Protein AF-T1H2Q3-F1 (afdb_monomer_lite)

Secondary structure (DSSP, 8-state):
------SSS--------TT--SSSTT--TTPEEEEEEEE-SSTT--EEEEEEEEE---B-TT-SSBPPEEEEEEEE-SSEEEEEEEEEETT-TTSPEEEEEEEEEE-SS--PPPEEEE-EEEESSPP-GGGG-SSSTT-TT--TT--TT--TTBHHHHH--EEEBSSHHHHHHHT-EEEEETT--SSSTT--TT-EEEEE-TTS-GGG-SEEEEEE-EE-PPEEEEE-----SSS----EEEEEEEESSTTSPPEEEEEEES--S--------

Foldseek 3Di:
DDDDDDPDPDDDDDDDDPQAACADFSHLAQPKDWDWDWDPPDVVDIDIDTDDIDTHFDDDVVDPFTQDKWKKKWAFDPQKGFIKIWIDRPPCQQGKIKIWTQFIEGRNPDLDAKFWQKFKWWAAFFADPQQPPQQCHRVRRDDPDDDPPPRLTRPCVVWNIAIHHHDDVCGRPGGTDMTIGSSAGCDDDRHSAQIKMWIFQPPDDVSSPGTGGMHGIHTQAKDKDKDADDDDPPDDDDKGWMWIWIDRDPSGDIDIDTDIDDDDPDDDDDDDD

Structure (mmCIF, N/CA/C/O backbone):
data_AF-T1H2Q3-F1
#
_entry.id   AF-T1H2Q3-F1
#
loop_
_atom_site.group_PDB
_atom_site.id
_atom_site.type_symbol
_atom_site.label_atom_id
_atom_site.label_alt_id
_atom_site.label_comp_id
_atom_site.label_asym_id
_atom_site.label_entity_id
_atom_site.label_seq_id
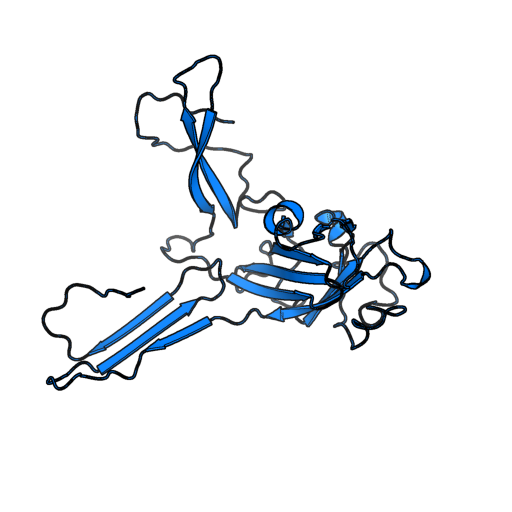_atom_site.pdbx_PDB_ins_code
_atom_site.Cartn_x
_atom_site.Cartn_y
_atom_site.Cartn_z
_atom_site.occupancy
_atom_site.B_iso_or_equiv
_atom_site.auth_seq_id
_atom_site.auth_comp_id
_atom_site.auth_asym_id
_atom_site.auth_atom_id
_atom_site.pdbx_PDB_model_num
ATOM 1 N N . ASN A 1 1 ? -12.228 24.201 -3.021 1.00 39.34 1 ASN A N 1
ATOM 2 C CA . ASN A 1 1 ? -12.047 24.709 -1.643 1.00 39.34 1 ASN A CA 1
ATOM 3 C C . ASN A 1 1 ? -13.344 25.310 -1.144 1.00 39.34 1 ASN A C 1
ATOM 5 O O . ASN A 1 1 ? -13.617 26.468 -1.433 1.00 39.34 1 ASN A O 1
ATOM 9 N N . TYR A 1 2 ? -14.149 24.527 -0.426 1.00 47.41 2 TYR A N 1
ATOM 10 C CA . TYR A 1 2 ? -15.266 25.082 0.333 1.00 47.41 2 TYR A CA 1
ATOM 11 C C . TYR A 1 2 ? -14.694 25.799 1.557 1.00 47.41 2 TYR A C 1
ATOM 13 O O . TYR A 1 2 ? -14.121 25.173 2.445 1.00 47.41 2 TYR A O 1
ATOM 21 N N . ILE A 1 3 ? -14.777 27.127 1.559 1.00 53.53 3 ILE A N 1
ATOM 22 C CA . ILE A 1 3 ? -14.417 27.952 2.711 1.00 53.53 3 ILE A CA 1
ATOM 23 C C . ILE A 1 3 ? -15.708 28.163 3.478 1.00 53.53 3 ILE A C 1
ATOM 25 O O . ILE A 1 3 ? -16.622 28.800 2.966 1.00 53.53 3 ILE A O 1
ATOM 29 N N . LEU A 1 4 ? -15.790 27.618 4.684 1.00 55.78 4 LEU A N 1
ATOM 30 C CA . LEU A 1 4 ? -16.950 27.804 5.543 1.00 55.78 4 LEU A CA 1
ATOM 31 C C . LEU A 1 4 ? -16.914 29.227 6.120 1.00 55.78 4 LEU A C 1
ATOM 33 O O . LEU A 1 4 ? -15.958 29.572 6.823 1.00 55.78 4 LEU A O 1
ATOM 37 N N . PRO A 1 5 ? -17.899 30.086 5.811 1.00 46.50 5 PRO A N 1
ATOM 38 C CA . PRO A 1 5 ? -17.993 31.401 6.417 1.00 46.50 5 PRO A CA 1
ATOM 39 C C . PRO A 1 5 ? -18.643 31.252 7.797 1.00 46.50 5 PRO A C 1
ATOM 41 O O . PRO A 1 5 ? -19.835 30.986 7.904 1.00 46.50 5 PRO A O 1
ATOM 44 N N . GLY A 1 6 ? -17.870 31.419 8.868 1.00 51.25 6 GLY A N 1
ATOM 45 C CA . GLY A 1 6 ? -18.411 31.370 10.224 1.00 51.25 6 GLY A CA 1
ATOM 46 C C . GLY A 1 6 ? -17.517 32.076 11.236 1.00 51.25 6 GLY A C 1
ATOM 47 O O . GLY A 1 6 ? -16.315 31.839 11.281 1.00 51.25 6 GLY A O 1
ATOM 48 N N . LYS A 1 7 ? -18.119 32.957 12.047 1.00 53.47 7 LYS A N 1
ATOM 49 C CA . LYS A 1 7 ? -17.530 33.519 13.280 1.00 53.47 7 LYS A CA 1
ATOM 50 C C . LYS A 1 7 ? -17.634 32.546 14.472 1.00 53.47 7 LYS A C 1
ATOM 52 O O . LYS A 1 7 ? -17.149 32.868 15.551 1.00 53.47 7 LYS A O 1
ATOM 57 N N . SER A 1 8 ? -18.285 31.394 14.301 1.00 57.69 8 SER A N 1
ATOM 58 C CA . SER A 1 8 ? -18.454 30.363 15.326 1.00 57.69 8 SER A CA 1
ATOM 59 C C . SER A 1 8 ? -17.319 29.339 15.264 1.00 57.69 8 SER A C 1
ATOM 61 O O . SER A 1 8 ? -16.914 28.911 14.187 1.00 57.69 8 SER A O 1
ATOM 63 N N . GLY A 1 9 ? -16.825 28.913 16.430 1.00 64.81 9 GLY A N 1
ATOM 64 C CA . GLY A 1 9 ? -15.872 27.800 16.562 1.00 64.81 9 GLY A CA 1
ATOM 65 C C . GLY A 1 9 ? -16.494 26.416 16.332 1.00 64.81 9 GLY A C 1
ATOM 66 O O . GLY A 1 9 ? -15.833 25.408 16.554 1.00 64.81 9 GLY A O 1
ATOM 67 N N . GLU A 1 10 ? -17.754 26.371 15.903 1.00 71.31 10 GLU A N 1
ATOM 68 C CA . GLU A 1 10 ? -18.521 25.158 15.663 1.00 71.31 10 GLU A CA 1
ATOM 69 C C . GLU A 1 10 ? -19.033 25.153 14.221 1.00 71.31 10 GLU A C 1
ATOM 71 O O . GLU A 1 10 ? -19.611 26.137 13.743 1.00 71.31 10 GLU A O 1
ATOM 76 N N . LEU A 1 11 ? -18.802 24.026 13.548 1.00 72.81 11 LEU A N 1
ATOM 77 C CA . LEU A 1 11 ? -19.394 23.672 12.269 1.00 72.81 11 LEU A CA 1
ATOM 78 C C . LEU A 1 11 ? -20.304 22.466 12.503 1.00 72.81 11 LEU A C 1
ATOM 80 O O . LEU A 1 11 ? -19.815 21.363 12.734 1.00 72.81 11 LEU A O 1
ATOM 84 N N . SER A 1 12 ? -21.613 22.676 12.410 1.00 79.94 12 SER A N 1
ATOM 85 C CA . SER A 1 12 ? -22.615 21.620 12.525 1.00 79.94 12 SER A CA 1
ATOM 86 C C . SER A 1 12 ? -23.609 21.756 11.378 1.00 79.94 12 SER A C 1
ATOM 88 O O . SER A 1 12 ? -24.145 22.837 11.134 1.00 79.94 12 SER A O 1
ATOM 90 N N . GLY A 1 13 ? -23.805 20.678 10.624 1.00 82.25 13 GLY A N 1
ATOM 91 C CA . GLY A 1 13 ? -24.666 20.679 9.449 1.00 82.25 13 GLY A CA 1
ATOM 92 C C . GLY A 1 13 ? -24.545 19.399 8.632 1.00 82.25 13 GLY A C 1
ATOM 93 O O . GLY A 1 13 ? -23.599 18.627 8.784 1.00 82.25 13 GLY A O 1
ATOM 94 N N . ILE A 1 14 ? -25.523 19.185 7.754 1.00 83.12 14 ILE A N 1
ATOM 95 C CA . ILE A 1 14 ? -25.523 18.096 6.776 1.00 83.12 14 ILE A CA 1
ATOM 96 C C . ILE A 1 14 ? -25.168 18.705 5.424 1.00 83.12 14 ILE A C 1
ATOM 98 O O . ILE A 1 14 ? -25.840 19.625 4.959 1.00 83.12 14 ILE A O 1
ATOM 102 N N . TYR A 1 15 ? -24.119 18.179 4.800 1.00 85.06 15 TYR A N 1
ATOM 103 C CA . TYR A 1 15 ? -23.613 18.653 3.518 1.00 85.06 15 TYR A CA 1
ATOM 104 C C . TYR A 1 15 ? -23.635 17.516 2.504 1.00 85.06 15 TYR A C 1
ATOM 106 O O . TYR A 1 15 ? -23.340 16.369 2.839 1.00 85.06 15 TYR A O 1
ATOM 114 N N . TRP A 1 16 ? -23.967 17.853 1.262 1.00 82.38 16 TRP A N 1
ATOM 115 C CA . TRP A 1 16 ? -23.986 16.921 0.142 1.00 82.38 16 TRP A CA 1
ATOM 116 C C . TRP A 1 16 ? -22.933 17.362 -0.866 1.00 82.38 16 TRP A C 1
ATOM 118 O O . TRP A 1 16 ? -22.967 18.499 -1.332 1.00 82.38 16 TRP A O 1
ATOM 128 N N . ASP A 1 17 ? -22.001 16.469 -1.190 1.00 84.19 17 ASP A N 1
ATOM 129 C CA . ASP A 1 17 ? -20.957 16.717 -2.181 1.00 84.19 17 ASP A CA 1
ATOM 130 C C . ASP A 1 17 ? -20.864 15.521 -3.132 1.00 84.19 17 ASP A C 1
ATOM 132 O O . ASP A 1 17 ? -20.591 14.391 -2.725 1.00 84.19 17 ASP A O 1
ATOM 136 N N . THR A 1 18 ? -21.105 15.772 -4.416 1.00 84.75 18 THR A N 1
ATOM 137 C CA . THR A 1 18 ? -21.021 14.761 -5.476 1.00 84.75 18 THR A CA 1
ATOM 138 C C . THR A 1 18 ? -19.580 14.371 -5.811 1.00 84.75 18 THR A C 1
ATOM 140 O O . THR A 1 18 ? -19.363 13.349 -6.456 1.00 84.75 18 THR A O 1
ATOM 143 N N . PHE A 1 19 ? -18.591 15.156 -5.376 1.00 87.62 19 PHE A N 1
ATOM 144 C CA . PHE A 1 19 ? -17.164 14.925 -5.611 1.00 87.62 19 PHE A CA 1
ATOM 145 C C . PHE A 1 19 ? -16.479 14.141 -4.482 1.00 87.62 19 PHE A C 1
ATOM 147 O O . PHE A 1 19 ? -15.256 14.004 -4.485 1.00 87.62 19 PHE A O 1
ATOM 154 N N . LEU A 1 20 ? -17.253 13.583 -3.544 1.00 89.69 20 LEU A N 1
ATOM 155 C CA . LEU A 1 20 ? -16.771 12.723 -2.459 1.00 89.69 20 LEU A CA 1
ATOM 156 C C . LEU A 1 20 ? -17.333 11.289 -2.568 1.00 89.69 20 LEU A C 1
ATOM 158 O O . LEU A 1 20 ? -17.994 10.814 -1.639 1.00 89.69 20 LEU A O 1
ATOM 162 N N . PRO A 1 21 ? -17.112 10.570 -3.689 1.00 91.75 21 PRO A N 1
ATOM 163 C CA . PRO A 1 21 ? -17.607 9.206 -3.831 1.00 91.75 21 PRO A CA 1
ATOM 164 C C . PRO A 1 21 ? -16.909 8.271 -2.835 1.00 91.75 21 PRO A C 1
ATOM 166 O O . PRO A 1 21 ? -15.717 8.395 -2.574 1.00 91.75 21 PRO A O 1
ATOM 169 N N . ILE A 1 22 ? -17.642 7.299 -2.288 1.00 88.56 22 ILE A N 1
ATOM 170 C CA . ILE A 1 22 ? -17.113 6.311 -1.323 1.00 88.56 22 ILE A CA 1
ATOM 171 C C . ILE A 1 22 ? -16.707 4.999 -2.029 1.00 88.56 22 ILE A C 1
ATOM 173 O O . ILE A 1 22 ? -16.084 4.122 -1.430 1.00 88.56 22 ILE A O 1
ATOM 177 N N . GLN A 1 23 ? -16.993 4.879 -3.326 1.00 89.38 23 GLN A N 1
ATOM 178 C CA . GLN A 1 23 ? -16.681 3.724 -4.173 1.00 89.38 23 GLN A CA 1
ATOM 179 C C . GLN A 1 23 ? -16.128 4.174 -5.532 1.00 89.38 23 GLN A C 1
ATOM 181 O O . GLN A 1 23 ? -16.315 5.322 -5.945 1.00 89.38 23 GLN A O 1
ATOM 186 N N . GLY A 1 24 ? -15.454 3.258 -6.219 1.00 90.00 24 GLY A N 1
ATOM 187 C CA . GLY A 1 24 ? -14.822 3.457 -7.515 1.00 90.00 24 GLY A CA 1
ATOM 188 C C . GLY A 1 24 ? -13.428 4.099 -7.447 1.00 90.00 24 GLY A C 1
ATOM 189 O O . GLY A 1 24 ? -12.908 4.381 -6.365 1.00 90.00 24 GLY A O 1
ATOM 190 N N . PRO A 1 25 ? -12.812 4.385 -8.610 1.00 87.75 25 PRO A N 1
ATOM 191 C CA . PRO A 1 25 ? -11.414 4.831 -8.708 1.00 87.75 25 PRO A CA 1
ATOM 192 C C . PRO A 1 25 ? -11.094 6.122 -7.938 1.00 87.75 25 PRO A C 1
ATOM 194 O O . PRO A 1 25 ? -9.991 6.298 -7.421 1.00 87.75 25 PRO A O 1
ATOM 197 N N . ASN A 1 26 ? -12.079 7.018 -7.825 1.00 90.12 26 ASN A N 1
ATOM 198 C CA . ASN A 1 26 ? -11.954 8.296 -7.120 1.00 90.12 26 ASN A CA 1
ATOM 199 C C . ASN A 1 26 ? -12.438 8.227 -5.666 1.00 90.12 26 ASN A C 1
ATOM 201 O O . ASN A 1 26 ? -12.658 9.269 -5.052 1.00 90.12 26 ASN A O 1
ATOM 205 N N . SER A 1 27 ? -12.617 7.020 -5.117 1.00 91.56 27 SER A N 1
ATOM 206 C CA . SER A 1 27 ? -13.119 6.842 -3.760 1.00 91.56 27 SER A CA 1
ATOM 207 C C . SER A 1 27 ? -12.273 7.599 -2.731 1.00 91.56 27 SER A C 1
ATOM 209 O O . SER A 1 27 ? -11.035 7.568 -2.752 1.00 91.56 27 SER A O 1
ATOM 211 N N . ILE A 1 28 ? -12.961 8.272 -1.807 1.00 92.06 28 ILE A N 1
ATOM 212 C CA . ILE A 1 28 ? -12.362 8.907 -0.629 1.00 92.06 28 ILE A CA 1
ATOM 213 C C . ILE A 1 28 ? -12.142 7.924 0.523 1.00 92.06 28 ILE A C 1
ATOM 215 O O . ILE A 1 28 ? -11.499 8.274 1.514 1.00 92.06 28 ILE A O 1
ATOM 219 N N . ALA A 1 29 ? -12.647 6.692 0.405 1.00 89.12 29 ALA A N 1
ATOM 220 C CA . ALA A 1 29 ? -12.399 5.658 1.395 1.00 89.12 29 ALA A CA 1
ATOM 221 C C . ALA A 1 29 ? -10.889 5.417 1.527 1.00 89.12 29 ALA A C 1
ATOM 223 O O . ALA A 1 29 ? -10.159 5.337 0.541 1.00 89.12 29 ALA A O 1
ATOM 224 N N . HIS A 1 30 ? -10.424 5.308 2.769 1.00 87.38 30 HIS A N 1
ATOM 225 C CA . HIS A 1 30 ? -9.023 5.117 3.138 1.00 87.38 30 HIS A CA 1
ATOM 226 C C . HIS A 1 30 ? -8.085 6.300 2.840 1.00 87.38 30 HIS A C 1
ATOM 228 O O . HIS A 1 30 ? -6.875 6.196 3.044 1.00 87.38 30 HIS A O 1
ATOM 234 N N . ARG A 1 31 ? -8.624 7.447 2.405 1.00 90.00 31 ARG A N 1
ATOM 235 C CA . ARG A 1 31 ? -7.881 8.710 2.308 1.00 90.00 31 ARG A CA 1
ATOM 236 C C . ARG A 1 31 ? -7.938 9.477 3.626 1.00 90.00 31 ARG A C 1
ATOM 238 O O . ARG A 1 31 ? -8.753 9.193 4.504 1.00 90.00 31 ARG A O 1
ATOM 245 N N . SER A 1 32 ? -7.062 10.467 3.756 1.00 89.62 32 SER A N 1
ATOM 246 C CA . SER A 1 32 ? -7.030 11.353 4.916 1.00 89.62 32 SER A CA 1
ATOM 247 C C . SER A 1 32 ? -7.898 12.589 4.685 1.00 89.62 32 SER A C 1
ATOM 249 O O . SER A 1 32 ? -7.732 13.292 3.689 1.00 89.62 32 SER A O 1
ATOM 251 N N . LEU A 1 33 ? -8.781 12.884 5.633 1.00 90.56 33 LEU A N 1
ATOM 252 C CA . LEU A 1 33 ? -9.392 14.195 5.797 1.00 90.56 33 LEU A CA 1
ATOM 253 C C . LEU A 1 33 ? -8.418 15.074 6.584 1.00 90.56 33 LEU A C 1
ATOM 255 O O . LEU A 1 33 ? -7.971 14.681 7.660 1.00 90.56 33 LEU A O 1
ATOM 259 N N . VAL A 1 34 ? -8.093 16.255 6.060 1.00 91.38 34 VAL A N 1
ATOM 260 C CA . VAL A 1 34 ? -7.210 17.225 6.722 1.00 91.38 34 VAL A CA 1
ATOM 261 C C . VAL A 1 34 ? -7.976 18.520 6.937 1.00 91.38 34 VAL A C 1
ATOM 263 O O . VAL A 1 34 ? -8.529 19.090 5.998 1.00 91.38 34 VAL A O 1
ATOM 266 N N . ILE A 1 35 ? -7.994 18.991 8.178 1.00 89.44 35 ILE A N 1
ATOM 267 C CA . ILE A 1 35 ? -8.588 20.269 8.556 1.00 89.44 35 ILE A CA 1
ATOM 268 C C . ILE A 1 35 ? -7.465 21.297 8.610 1.00 89.44 35 ILE A C 1
ATOM 270 O O . ILE A 1 35 ? -6.496 21.118 9.345 1.00 89.44 35 ILE A O 1
ATOM 274 N N . TYR A 1 36 ? -7.598 22.377 7.845 1.00 88.50 36 TYR A N 1
ATOM 275 C CA . TYR A 1 36 ? -6.629 23.469 7.817 1.00 88.50 36 TYR A CA 1
ATOM 276 C C . TYR A 1 36 ? -7.107 24.644 8.665 1.00 88.50 36 TYR A C 1
ATOM 278 O O . TYR A 1 36 ? -8.265 25.054 8.585 1.00 88.50 36 TYR A O 1
ATOM 286 N N . LYS A 1 37 ? -6.188 25.230 9.432 1.00 86.38 37 LYS A N 1
ATOM 287 C CA . LYS A 1 37 ? -6.381 26.515 10.096 1.00 86.38 37 LYS A CA 1
ATOM 288 C C . LYS A 1 37 ? -5.729 27.602 9.254 1.00 86.38 37 LYS A C 1
ATOM 290 O O . LYS A 1 37 ? -4.567 27.495 8.871 1.00 86.38 37 LYS A O 1
ATOM 295 N N . TYR A 1 38 ? -6.486 28.653 8.975 1.00 85.25 38 TYR A N 1
ATOM 296 C CA . TYR A 1 38 ? -5.996 29.805 8.229 1.00 85.25 38 TYR A CA 1
ATOM 297 C C . TYR A 1 38 ? -5.682 30.940 9.194 1.00 85.25 38 TYR A C 1
ATOM 299 O O . TYR A 1 38 ? -6.551 31.360 9.959 1.00 85.25 38 TYR A O 1
ATOM 307 N N . ASN A 1 39 ? -4.455 31.449 9.144 1.00 84.12 39 ASN A N 1
ATOM 308 C CA . ASN A 1 39 ? -4.098 32.686 9.813 1.00 84.12 39 ASN A CA 1
ATOM 309 C C . ASN A 1 39 ? -4.334 33.856 8.850 1.00 84.12 39 ASN A C 1
ATOM 311 O O . ASN A 1 39 ? -3.742 33.919 7.773 1.00 84.12 39 ASN A O 1
ATOM 315 N N . ARG A 1 40 ? -5.243 34.755 9.238 1.00 84.50 40 ARG A N 1
ATOM 316 C CA . ARG A 1 40 ? -5.680 35.915 8.447 1.00 84.50 40 ARG A CA 1
ATOM 317 C C . ARG A 1 40 ? -5.313 37.249 9.108 1.00 84.50 40 ARG A C 1
ATOM 319 O O . ARG A 1 40 ? -5.979 38.245 8.851 1.00 84.50 40 ARG A O 1
ATOM 326 N N . THR A 1 41 ? -4.301 37.275 9.979 1.00 83.94 41 THR A N 1
ATOM 327 C CA . THR A 1 41 ? -3.830 38.517 10.622 1.00 83.94 41 THR A CA 1
ATOM 328 C C . THR A 1 41 ? -3.380 39.568 9.609 1.00 83.94 41 THR A C 1
ATOM 330 O O . THR A 1 41 ? -3.625 40.749 9.823 1.00 83.94 41 THR A O 1
ATOM 333 N N . ASP A 1 42 ? -2.770 39.144 8.499 1.00 85.38 42 ASP A N 1
ATOM 334 C CA . ASP A 1 42 ? -2.481 39.996 7.346 1.00 85.38 42 ASP A CA 1
ATOM 335 C C . ASP A 1 42 ? -3.337 39.551 6.153 1.00 85.38 42 ASP A C 1
ATOM 337 O O . ASP A 1 42 ? -3.218 38.428 5.659 1.00 85.38 42 ASP A O 1
ATOM 341 N N . VAL A 1 43 ? -4.209 40.441 5.677 1.00 82.25 43 VAL A N 1
ATOM 342 C CA . VAL A 1 43 ? -5.100 40.184 4.535 1.00 82.25 43 VAL A CA 1
ATOM 343 C C . VAL A 1 43 ? -4.305 39.978 3.239 1.00 82.25 43 VAL A C 1
ATOM 345 O O . VAL A 1 43 ? -4.790 39.314 2.325 1.00 82.25 43 VAL A O 1
ATOM 348 N N . ARG A 1 44 ? -3.075 40.504 3.155 1.00 84.00 44 ARG A N 1
ATOM 349 C CA . ARG A 1 44 ? -2.193 40.349 1.989 1.00 84.00 44 ARG A CA 1
ATOM 350 C C . ARG A 1 44 ? -1.419 39.030 1.996 1.00 84.00 44 ARG A C 1
ATOM 352 O O . ARG A 1 44 ? -0.920 38.636 0.947 1.00 84.00 44 ARG A O 1
ATOM 359 N N . ASN A 1 45 ? -1.335 38.343 3.138 1.00 85.19 45 ASN A N 1
ATOM 360 C CA . ASN A 1 45 ? -0.582 37.097 3.283 1.00 85.19 45 ASN A CA 1
ATOM 361 C C . ASN A 1 45 ? -1.309 36.092 4.192 1.00 85.19 45 ASN A C 1
ATOM 363 O O . ASN A 1 45 ? -0.971 35.903 5.363 1.00 85.19 45 ASN A O 1
ATOM 367 N N . ILE A 1 46 ? -2.329 35.436 3.635 1.00 84.56 46 ILE A N 1
ATOM 368 C CA . ILE A 1 46 ? -3.081 34.392 4.335 1.00 84.56 46 ILE A CA 1
ATOM 369 C C . ILE A 1 46 ? -2.260 33.100 4.326 1.00 84.56 46 ILE A C 1
ATOM 371 O O . ILE A 1 46 ? -2.065 32.486 3.278 1.00 84.56 46 ILE A O 1
ATOM 375 N N . THR A 1 47 ? -1.837 32.650 5.505 1.00 87.44 47 THR A N 1
ATOM 376 C CA . THR A 1 47 ? -1.119 31.376 5.667 1.00 87.44 47 THR A CA 1
ATOM 377 C C . THR A 1 47 ? -2.070 30.275 6.129 1.00 87.44 47 THR A C 1
ATOM 379 O O . THR A 1 47 ? -3.014 30.525 6.880 1.00 87.44 47 THR A O 1
ATOM 382 N N . SER A 1 48 ? -1.846 29.041 5.670 1.00 88.75 48 SER A N 1
ATOM 383 C CA . SER A 1 48 ? -2.635 27.867 6.057 1.00 88.75 48 SER A CA 1
ATOM 384 C C . SER A 1 48 ? -1.747 26.804 6.680 1.00 88.75 48 SER A C 1
ATOM 386 O O . SER A 1 48 ? -0.747 26.415 6.076 1.00 88.75 48 SER A O 1
ATOM 388 N N . THR A 1 49 ? -2.138 26.284 7.836 1.00 89.75 49 THR A N 1
ATOM 389 C CA . THR A 1 49 ? -1.441 25.180 8.499 1.00 89.75 49 THR A CA 1
ATOM 390 C C . THR A 1 49 ? -2.403 24.017 8.744 1.00 89.75 49 THR A C 1
ATOM 392 O O . THR A 1 49 ? -3.573 24.249 9.065 1.00 89.75 49 THR A O 1
ATOM 395 N N . PRO A 1 50 ? -1.970 22.756 8.562 1.00 89.56 50 PRO A N 1
ATOM 396 C CA . PRO A 1 50 ? -2.790 21.606 8.923 1.00 89.56 50 PRO A CA 1
ATOM 397 C C . PRO A 1 50 ? -2.986 21.594 10.444 1.00 89.56 50 PRO A C 1
ATOM 399 O O . PRO A 1 50 ? -2.022 21.676 11.201 1.00 89.56 50 PRO A O 1
ATOM 402 N N . TRP A 1 51 ? -4.238 21.531 10.888 1.00 88.94 51 TRP A N 1
ATOM 403 C CA . TRP A 1 51 ? -4.608 21.544 12.302 1.00 88.94 51 TRP A CA 1
ATOM 404 C C . TRP A 1 51 ? -4.868 20.137 12.837 1.00 88.94 51 TRP A C 1
ATOM 406 O O . TRP A 1 51 ? -4.369 19.782 13.900 1.00 88.94 51 TRP A O 1
ATOM 416 N N . ALA A 1 52 ? -5.619 19.334 12.086 1.00 91.12 52 ALA A N 1
ATOM 417 C CA . ALA A 1 52 ? -5.934 17.957 12.436 1.00 91.12 52 ALA A CA 1
ATOM 418 C C . ALA A 1 52 ? -6.073 17.109 11.172 1.00 91.12 52 ALA A C 1
ATOM 420 O O . ALA A 1 52 ? -6.420 17.621 10.103 1.00 91.12 52 ALA A O 1
ATOM 421 N N . CYS A 1 53 ? -5.830 15.809 11.297 1.00 91.88 53 CYS A N 1
ATOM 422 C CA . CYS A 1 53 ? -6.093 14.851 10.238 1.00 91.88 53 CYS A CA 1
ATOM 423 C C . CYS A 1 53 ? -6.755 13.588 10.792 1.00 91.88 53 CYS A C 1
ATOM 425 O O . CYS A 1 53 ? -6.572 13.230 11.953 1.00 91.88 53 CYS A O 1
ATOM 427 N N . GLY A 1 54 ? -7.534 12.919 9.949 1.00 89.94 54 GLY A N 1
ATOM 428 C CA . GLY A 1 54 ? -8.149 11.633 10.257 1.00 89.94 54 GLY A CA 1
ATOM 429 C C . GLY A 1 54 ? -8.282 10.789 8.999 1.00 89.94 54 GLY A C 1
ATOM 430 O O . GLY A 1 54 ? -8.412 11.324 7.900 1.00 89.94 54 GLY A O 1
ATOM 431 N N . THR A 1 55 ? -8.235 9.469 9.141 1.00 89.44 55 THR A N 1
ATOM 432 C CA . THR A 1 55 ? -8.421 8.540 8.019 1.00 89.44 55 THR A CA 1
ATOM 433 C C . THR A 1 55 ? -9.895 8.183 7.879 1.00 89.44 55 THR A C 1
ATOM 435 O O . THR A 1 55 ? -10.557 7.850 8.859 1.00 89.44 55 THR A O 1
ATOM 438 N N . ILE A 1 56 ? -10.412 8.225 6.654 1.00 90.19 56 ILE A N 1
ATOM 439 C CA . ILE A 1 56 ? -11.801 7.884 6.350 1.00 90.19 56 ILE A CA 1
ATOM 440 C C . ILE A 1 56 ? -11.908 6.360 6.253 1.00 90.19 56 ILE A C 1
ATOM 442 O O . ILE A 1 56 ? -11.456 5.759 5.281 1.00 90.19 56 ILE A O 1
ATOM 446 N N . LEU A 1 57 ? -12.482 5.717 7.267 1.00 87.56 57 LEU A N 1
ATOM 447 C CA . LEU A 1 57 ? -12.632 4.261 7.333 1.00 87.56 57 LEU A CA 1
ATOM 448 C C . LEU A 1 57 ? -14.093 3.843 7.147 1.00 87.56 57 LEU A C 1
ATOM 450 O O . LEU A 1 57 ? -15.016 4.580 7.486 1.00 87.56 57 LEU A O 1
ATOM 454 N N . GLN A 1 58 ? -14.303 2.639 6.613 1.00 86.56 58 GLN A N 1
ATOM 455 C CA . GLN A 1 58 ? -15.636 2.052 6.488 1.00 86.56 58 GLN A CA 1
ATOM 456 C C . GLN A 1 58 ? -16.024 1.326 7.779 1.00 86.56 58 GLN A C 1
ATOM 458 O O . GLN A 1 58 ? -15.206 0.627 8.378 1.00 86.56 58 GLN A O 1
ATOM 463 N N . TYR A 1 59 ? -17.288 1.455 8.172 1.00 87.31 59 TYR A N 1
ATOM 464 C CA . TYR A 1 59 ? -17.869 0.818 9.354 1.00 87.31 59 TYR A CA 1
ATOM 465 C C . TYR A 1 59 ? -19.031 -0.089 8.952 1.00 87.31 59 TYR A C 1
ATOM 467 O O . TYR A 1 59 ? -19.651 0.089 7.900 1.00 87.31 59 TYR A O 1
ATOM 475 N N . ILE A 1 60 ? -19.325 -1.080 9.790 1.00 86.25 60 ILE A N 1
ATOM 476 C CA . ILE A 1 60 ? -20.475 -1.968 9.590 1.00 86.25 60 ILE A CA 1
ATOM 477 C C . ILE A 1 60 ? -21.770 -1.159 9.777 1.00 86.25 60 ILE A C 1
ATOM 479 O O . ILE A 1 60 ? -21.845 -0.264 10.620 1.00 86.25 60 ILE A O 1
ATOM 483 N N . LYS A 1 61 ? -22.819 -1.470 9.003 1.00 76.12 61 LYS A N 1
ATOM 484 C CA . LYS A 1 61 ? -24.130 -0.808 9.111 1.00 76.12 61 LYS A CA 1
ATOM 485 C C . LYS A 1 61 ? -24.654 -0.907 10.554 1.00 76.12 61 LYS A C 1
ATOM 487 O O . LYS A 1 61 ? -24.864 -2.010 11.045 1.00 76.12 61 LYS A O 1
ATOM 492 N N . LYS A 1 62 ? -24.899 0.246 11.197 1.00 74.69 62 LYS A N 1
ATOM 493 C CA . LYS A 1 62 ? -25.307 0.390 12.617 1.00 74.69 62 LYS A CA 1
ATOM 494 C C . LYS A 1 62 ? -24.257 -0.058 13.653 1.00 74.69 62 LYS A C 1
ATOM 496 O O . LYS A 1 62 ? -24.608 -0.274 14.808 1.00 74.69 62 LYS A O 1
ATOM 501 N N . GLY A 1 63 ? -22.996 -0.217 13.258 1.00 69.56 63 GLY A N 1
ATOM 502 C CA . GLY A 1 63 ? -21.920 -0.667 14.138 1.00 69.56 63 GLY A CA 1
ATOM 503 C C . GLY A 1 63 ? -21.000 0.460 14.606 1.00 69.56 63 GLY A C 1
ATOM 504 O O . GLY A 1 63 ? -20.795 1.445 13.905 1.00 69.56 63 GLY A O 1
ATOM 505 N N . ILE A 1 64 ? -20.393 0.257 15.777 1.00 73.12 64 ILE A N 1
ATOM 506 C CA . ILE A 1 64 ? -19.246 1.035 16.288 1.00 73.12 64 ILE A CA 1
ATOM 507 C C . ILE A 1 64 ? -17.923 0.432 15.767 1.00 73.12 64 ILE A C 1
ATOM 509 O O . ILE A 1 64 ? -16.850 1.004 15.924 1.00 73.12 64 ILE A O 1
ATOM 513 N N . TYR A 1 65 ? -17.990 -0.731 15.114 1.00 79.00 65 TYR A N 1
ATOM 514 C CA . TYR A 1 65 ? -16.824 -1.479 14.661 1.00 79.00 65 TYR A CA 1
ATOM 515 C C . TYR A 1 65 ? -16.475 -1.164 13.209 1.00 79.00 65 TYR A C 1
ATOM 517 O O . TYR A 1 65 ? -17.345 -1.131 12.327 1.00 79.00 65 TYR A O 1
ATOM 525 N N . GLN A 1 66 ? -15.175 -0.982 12.974 1.00 83.94 66 GLN A N 1
ATOM 526 C CA . GLN A 1 66 ? -14.605 -0.891 11.638 1.00 83.94 66 GLN A CA 1
ATOM 527 C C . GLN A 1 66 ? -14.992 -2.140 10.841 1.00 83.94 66 GLN A C 1
ATOM 529 O O . GLN A 1 66 ? -14.981 -3.261 11.357 1.00 83.94 66 GLN A O 1
ATOM 534 N N . LYS A 1 67 ? -15.339 -1.945 9.569 1.00 88.56 67 LYS A N 1
ATOM 535 C CA . LYS A 1 67 ? -15.610 -3.049 8.656 1.00 88.56 67 LYS A CA 1
ATOM 536 C C . LYS A 1 67 ? -14.348 -3.920 8.557 1.00 88.56 67 LYS A C 1
ATOM 538 O O . LYS A 1 67 ? -13.277 -3.373 8.289 1.00 88.56 67 LYS A O 1
ATOM 543 N N . PRO A 1 68 ? -14.436 -5.241 8.792 1.00 88.81 68 PRO A N 1
ATOM 544 C CA . PRO A 1 68 ? -13.264 -6.101 8.758 1.00 88.81 68 PRO A CA 1
ATOM 545 C C . PRO A 1 68 ? -12.656 -6.099 7.355 1.00 88.81 68 PRO A C 1
ATOM 547 O O . PRO A 1 68 ? -13.364 -6.272 6.365 1.00 88.81 68 PRO A O 1
ATOM 550 N N . MET A 1 69 ? -11.342 -5.901 7.280 1.00 91.31 69 MET A N 1
ATOM 551 C CA . MET A 1 69 ? -10.584 -5.840 6.030 1.00 91.31 69 MET A CA 1
ATOM 552 C C . MET A 1 69 ? -9.677 -7.067 5.912 1.00 91.31 69 MET A C 1
ATOM 554 O O . MET A 1 69 ? -9.050 -7.492 6.883 1.00 91.31 69 MET A O 1
ATOM 558 N N . LEU A 1 70 ? -9.589 -7.624 4.708 1.00 93.56 70 LEU A N 1
ATOM 559 C CA . LEU A 1 70 ? -8.532 -8.538 4.309 1.00 93.56 70 LEU A CA 1
ATOM 560 C C . LEU A 1 70 ? -7.382 -7.712 3.726 1.00 93.56 70 LEU A C 1
ATOM 562 O O . LEU A 1 70 ? -7.599 -6.886 2.839 1.00 93.56 70 LEU A O 1
ATOM 566 N N . THR A 1 71 ? -6.166 -7.955 4.214 1.00 95.44 71 THR A N 1
ATOM 567 C CA . THR A 1 71 ? -4.958 -7.268 3.749 1.00 95.44 71 THR A CA 1
ATOM 568 C C . THR A 1 71 ? -4.003 -8.280 3.131 1.00 95.44 71 THR A C 1
ATOM 570 O O . THR A 1 71 ? -3.642 -9.278 3.758 1.00 95.44 71 THR A O 1
ATOM 573 N N . ALA A 1 72 ? -3.575 -8.012 1.904 1.00 96.56 72 ALA A N 1
ATOM 574 C CA . ALA A 1 72 ? -2.456 -8.675 1.256 1.00 96.56 72 ALA A CA 1
ATOM 575 C C . ALA A 1 72 ? -1.300 -7.681 1.107 1.00 96.56 72 ALA A C 1
ATOM 577 O O . ALA A 1 72 ? -1.496 -6.467 1.111 1.00 96.56 72 ALA A O 1
ATOM 578 N N . GLN A 1 73 ? -0.082 -8.187 0.992 1.00 96.44 73 GLN A N 1
ATOM 579 C CA . GLN A 1 73 ? 1.113 -7.378 0.833 1.00 96.44 73 GLN A CA 1
ATOM 580 C C . GLN A 1 73 ? 2.028 -7.965 -0.228 1.00 96.44 73 GLN A C 1
ATOM 582 O O . GLN A 1 73 ? 2.114 -9.181 -0.407 1.00 96.44 73 GLN A O 1
ATOM 587 N N . ILE A 1 74 ? 2.785 -7.088 -0.862 1.00 96.38 74 ILE A N 1
ATOM 588 C CA . ILE A 1 74 ? 3.960 -7.441 -1.640 1.00 96.38 74 ILE A CA 1
ATOM 589 C C . ILE A 1 74 ? 5.160 -6.691 -1.074 1.00 96.38 74 ILE A C 1
ATOM 591 O O . ILE A 1 74 ? 5.082 -5.503 -0.752 1.00 96.38 74 ILE A O 1
ATOM 595 N N . LEU A 1 75 ? 6.263 -7.420 -0.925 1.00 95.69 75 LEU A N 1
ATOM 596 C CA . LEU A 1 75 ? 7.514 -6.907 -0.388 1.00 95.69 75 LEU A CA 1
ATOM 597 C C . LEU A 1 75 ? 8.616 -7.084 -1.427 1.00 95.69 75 LEU A C 1
ATOM 599 O O . LEU A 1 75 ? 9.002 -8.215 -1.741 1.00 95.69 75 LEU A O 1
ATOM 603 N N . PHE A 1 76 ? 9.132 -5.970 -1.928 1.00 94.94 76 PHE A N 1
ATOM 604 C CA . PHE A 1 76 ? 10.312 -5.931 -2.781 1.00 94.94 76 PHE A CA 1
ATOM 605 C C . PHE A 1 76 ? 11.564 -5.864 -1.912 1.00 94.94 76 PHE A C 1
ATOM 607 O O . PHE A 1 76 ? 11.617 -5.107 -0.941 1.00 94.94 76 PHE A O 1
ATOM 614 N N . ARG A 1 77 ? 12.546 -6.706 -2.240 1.00 90.56 77 ARG A N 1
ATOM 615 C CA . ARG A 1 77 ? 13.822 -6.804 -1.514 1.00 90.56 77 ARG A CA 1
ATOM 616 C C . ARG A 1 77 ? 15.009 -6.321 -2.343 1.00 90.56 77 ARG A C 1
ATOM 618 O O . ARG A 1 77 ? 15.987 -5.871 -1.764 1.00 90.56 77 ARG A O 1
ATOM 625 N N . TYR A 1 78 ? 14.935 -6.479 -3.661 1.00 88.75 78 TYR A N 1
ATOM 626 C CA . TYR A 1 78 ? 15.978 -6.125 -4.618 1.00 88.75 78 TYR A CA 1
ATOM 627 C C . TYR A 1 78 ? 15.385 -6.096 -6.045 1.00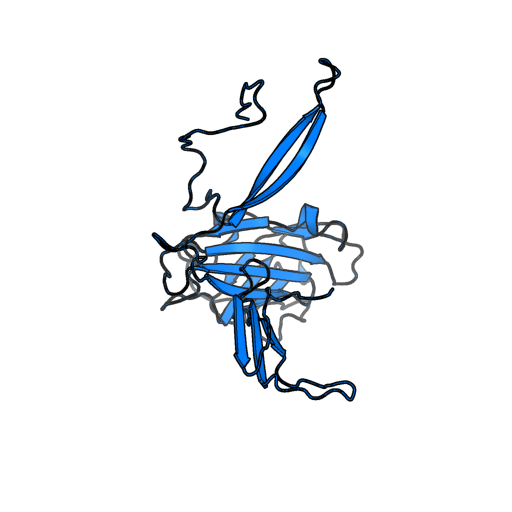 88.75 78 TYR A C 1
ATOM 629 O O . TYR A 1 78 ? 14.447 -6.858 -6.299 1.00 88.75 78 TYR A O 1
ATOM 637 N N . PRO A 1 79 ? 15.892 -5.264 -6.978 1.00 89.50 79 PRO A N 1
ATOM 638 C CA . PRO A 1 79 ? 16.772 -4.104 -6.759 1.00 89.50 79 PRO A CA 1
ATOM 639 C C . PRO A 1 79 ? 16.048 -2.921 -6.107 1.00 89.50 79 PRO A C 1
ATOM 641 O O . PRO A 1 79 ? 16.690 -1.964 -5.704 1.00 89.50 79 PRO A O 1
ATOM 644 N N . ILE A 1 80 ? 14.722 -2.990 -5.979 1.00 92.31 80 ILE A N 1
ATOM 645 C CA . ILE A 1 80 ? 13.918 -2.021 -5.234 1.00 92.31 80 ILE A CA 1
ATOM 646 C C . ILE A 1 80 ? 13.641 -2.599 -3.847 1.00 92.31 80 ILE A C 1
ATOM 648 O O . ILE A 1 80 ? 13.300 -3.777 -3.712 1.00 92.31 80 ILE A O 1
ATOM 652 N N . VAL A 1 81 ? 13.711 -1.759 -2.822 1.00 93.81 81 VAL A N 1
ATOM 653 C CA . VAL A 1 81 ? 13.175 -2.045 -1.492 1.00 93.81 81 VAL A CA 1
ATOM 654 C C . VAL A 1 81 ? 11.878 -1.274 -1.316 1.00 93.81 81 VAL A C 1
ATOM 656 O O . VAL A 1 81 ? 11.831 -0.051 -1.449 1.00 93.81 81 VAL A O 1
ATOM 659 N N . GLY A 1 82 ? 10.800 -1.991 -1.021 1.00 95.12 82 GLY A N 1
ATOM 660 C CA . GLY A 1 82 ? 9.499 -1.353 -0.924 1.00 95.12 82 GLY A CA 1
ATOM 661 C C . GLY A 1 82 ? 8.360 -2.276 -0.549 1.00 95.12 82 GLY A C 1
ATOM 662 O O . GLY A 1 82 ? 8.460 -3.499 -0.668 1.00 95.12 82 GLY A O 1
ATOM 663 N N . ARG A 1 83 ? 7.260 -1.673 -0.098 1.00 95.81 83 ARG A N 1
ATOM 664 C CA . ARG A 1 83 ? 6.055 -2.384 0.333 1.00 95.81 83 ARG A CA 1
ATOM 665 C C . ARG A 1 83 ? 4.820 -1.778 -0.320 1.00 95.81 83 ARG A C 1
ATOM 667 O O . ARG A 1 83 ? 4.604 -0.568 -0.253 1.00 95.81 83 ARG A O 1
ATOM 674 N N . ILE A 1 84 ? 4.005 -2.640 -0.926 1.00 97.00 84 ILE A N 1
ATOM 675 C CA . ILE A 1 84 ? 2.669 -2.287 -1.411 1.00 97.00 84 ILE A CA 1
ATOM 676 C C . ILE A 1 84 ? 1.660 -3.173 -0.683 1.00 97.00 84 ILE A C 1
ATOM 678 O O . ILE A 1 84 ? 1.855 -4.384 -0.563 1.00 97.00 84 ILE A O 1
ATOM 682 N N . LEU A 1 85 ? 0.596 -2.565 -0.173 1.00 96.44 85 LEU A N 1
ATOM 683 C CA . LEU A 1 85 ? -0.499 -3.246 0.504 1.00 96.44 85 LEU A CA 1
ATOM 684 C C . LEU A 1 85 ? -1.742 -3.211 -0.374 1.00 96.44 85 LEU A C 1
ATOM 686 O O . LEU A 1 85 ? -2.052 -2.187 -0.974 1.00 96.44 85 LEU A O 1
ATOM 690 N N . PHE A 1 86 ? -2.479 -4.309 -0.391 1.00 96.00 86 PHE A N 1
ATOM 691 C CA . PHE A 1 86 ? -3.797 -4.403 -0.993 1.00 96.00 86 PHE A CA 1
ATOM 692 C C . PHE A 1 86 ? -4.796 -4.656 0.122 1.00 96.00 86 PHE A C 1
ATOM 694 O O . PHE A 1 86 ? -4.586 -5.546 0.946 1.00 96.00 86 PHE A O 1
ATOM 701 N N . ARG A 1 87 ? -5.881 -3.891 0.159 1.00 94.44 87 ARG A N 1
ATOM 702 C CA . ARG A 1 87 ? -6.902 -3.993 1.198 1.00 94.44 87 ARG A CA 1
ATOM 703 C C . ARG A 1 87 ? -8.275 -4.066 0.566 1.00 94.44 87 ARG A C 1
ATOM 705 O O . ARG A 1 87 ? -8.629 -3.194 -0.219 1.00 94.44 87 ARG A O 1
ATOM 712 N N . GLN A 1 88 ? -9.063 -5.049 0.966 1.00 94.25 88 GLN A N 1
ATOM 713 C CA . GLN A 1 88 ? -10.441 -5.218 0.515 1.00 94.25 88 GLN A CA 1
ATOM 714 C C . GLN A 1 88 ? -11.310 -5.591 1.720 1.00 94.25 88 GLN A C 1
ATOM 716 O O . GLN A 1 88 ? -10.817 -6.294 2.607 1.00 94.25 88 GLN A O 1
ATOM 721 N N . PRO A 1 89 ? -12.577 -5.151 1.801 1.00 92.50 89 PRO A N 1
ATOM 722 C CA . PRO A 1 89 ? -13.498 -5.667 2.804 1.00 92.50 89 PRO A CA 1
ATOM 723 C C . PRO A 1 89 ? -13.527 -7.200 2.800 1.00 92.50 89 PRO A C 1
ATOM 725 O O . PRO A 1 89 ? -13.589 -7.844 1.751 1.00 92.50 89 PRO A O 1
ATOM 728 N N . LYS A 1 90 ? -13.419 -7.787 3.992 1.00 91.62 90 LYS A N 1
ATOM 729 C CA . LYS A 1 90 ? -13.333 -9.234 4.168 1.00 91.62 90 LYS A CA 1
ATOM 730 C C . LYS A 1 90 ? -14.623 -9.890 3.669 1.00 91.62 90 LYS A C 1
ATOM 732 O O . LYS A 1 90 ? -15.707 -9.399 3.960 1.00 91.62 90 LYS A O 1
ATOM 737 N N . ASP A 1 91 ? -14.480 -10.997 2.944 1.00 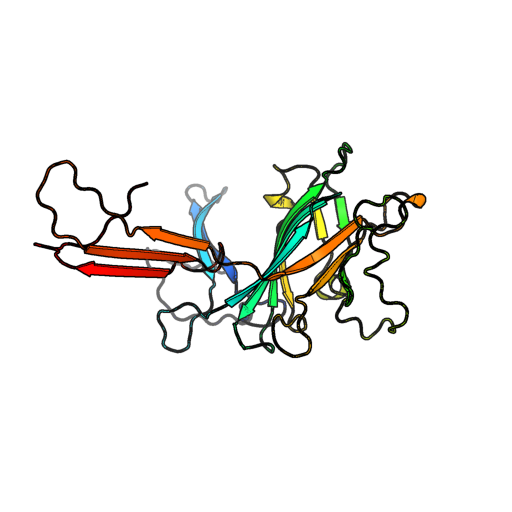89.06 91 ASP A N 1
ATOM 738 C CA . ASP A 1 91 ? -15.582 -11.809 2.407 1.00 89.06 91 ASP A CA 1
ATOM 739 C C . ASP A 1 91 ? -16.483 -11.085 1.375 1.00 89.06 91 ASP A C 1
ATOM 741 O O . ASP A 1 91 ? -17.523 -11.610 0.983 1.00 89.06 91 ASP A O 1
ATOM 745 N N . GLU A 1 92 ? -16.064 -9.917 0.867 1.00 92.06 92 GLU A N 1
ATOM 746 C CA . GLU A 1 92 ? -16.791 -9.138 -0.148 1.00 92.06 92 GLU A CA 1
ATOM 747 C C . GLU A 1 92 ? -15.919 -8.862 -1.395 1.00 92.06 92 GLU A C 1
ATOM 749 O O . GLU A 1 92 ? -15.497 -7.726 -1.629 1.00 92.06 92 GLU A O 1
ATOM 754 N N . PRO A 1 93 ? -15.638 -9.875 -2.239 1.00 92.12 93 PRO A N 1
ATOM 755 C CA . PRO A 1 93 ? -14.721 -9.750 -3.379 1.00 92.12 93 PRO A CA 1
ATOM 756 C C . PRO A 1 93 ? -1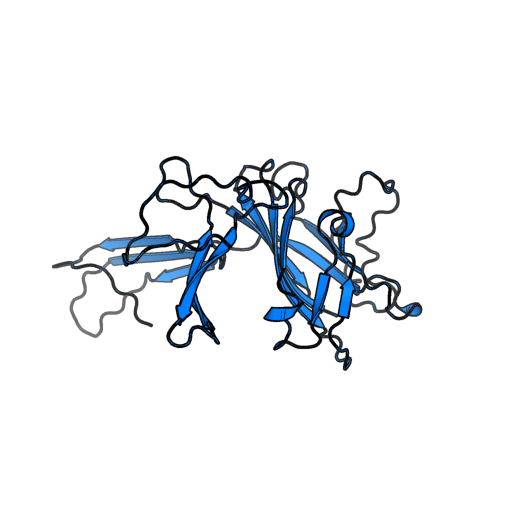5.173 -8.775 -4.478 1.00 92.12 93 PRO A C 1
ATOM 758 O O . PRO A 1 93 ? -14.360 -8.417 -5.324 1.00 92.12 93 PRO A O 1
ATOM 761 N N . TRP A 1 94 ? -16.443 -8.361 -4.487 1.00 90.25 94 TRP A N 1
ATOM 762 C CA . TRP A 1 94 ? -16.997 -7.376 -5.427 1.00 90.25 94 TRP A CA 1
ATOM 763 C C . TRP A 1 94 ? -16.775 -5.920 -4.994 1.00 90.25 94 TRP A C 1
ATOM 765 O O . TRP A 1 94 ? -17.121 -5.008 -5.740 1.00 90.25 94 TRP A O 1
ATOM 775 N N . GLN A 1 95 ? -16.283 -5.682 -3.774 1.00 92.56 95 GLN A N 1
ATOM 776 C CA . GLN A 1 95 ? -15.923 -4.341 -3.318 1.00 92.56 95 GLN A CA 1
ATOM 777 C C . GLN A 1 95 ? -14.566 -3.922 -3.877 1.00 92.56 95 GLN A C 1
ATOM 779 O O . GLN A 1 95 ? -13.732 -4.757 -4.221 1.00 92.56 95 GLN A O 1
ATOM 784 N N . ASP A 1 96 ? -14.325 -2.617 -3.897 1.00 93.69 96 ASP A N 1
ATOM 785 C CA . ASP A 1 96 ? -13.058 -2.083 -4.371 1.00 93.69 96 ASP A CA 1
ATOM 786 C C . ASP A 1 96 ? -11.878 -2.527 -3.500 1.00 93.69 96 ASP A C 1
ATOM 788 O O . ASP A 1 96 ? -11.956 -2.570 -2.266 1.00 93.69 96 ASP A O 1
ATOM 792 N N . THR A 1 97 ? -10.756 -2.793 -4.161 1.00 94.56 97 THR A N 1
ATOM 793 C CA . THR A 1 97 ? -9.472 -3.037 -3.516 1.00 94.56 97 THR A CA 1
ATOM 794 C C . THR A 1 97 ? -8.670 -1.746 -3.489 1.00 94.56 97 THR A C 1
ATOM 796 O O . THR A 1 97 ? -8.364 -1.145 -4.519 1.00 94.56 97 THR A O 1
ATOM 799 N N . ILE A 1 98 ? -8.302 -1.327 -2.285 1.00 94.88 98 ILE A N 1
ATOM 800 C CA . ILE A 1 98 ? -7.436 -0.180 -2.039 1.00 94.88 98 ILE A CA 1
ATOM 801 C C . ILE A 1 98 ? -5.989 -0.654 -2.103 1.00 94.88 98 ILE A C 1
ATOM 803 O O . ILE A 1 98 ? -5.605 -1.597 -1.410 1.00 94.88 98 ILE A O 1
ATOM 807 N N . ILE A 1 99 ? -5.177 0.024 -2.903 1.00 95.62 99 ILE A N 1
ATOM 808 C CA . ILE A 1 99 ? -3.765 -0.284 -3.103 1.00 95.62 99 ILE A CA 1
ATOM 809 C C . ILE A 1 99 ? -2.952 0.853 -2.508 1.00 95.62 99 ILE A C 1
ATOM 811 O O . ILE A 1 99 ? -3.092 2.002 -2.921 1.00 95.62 99 ILE A O 1
ATOM 815 N N . ILE A 1 100 ? -2.099 0.544 -1.542 1.00 95.25 100 ILE A N 1
ATOM 816 C CA . ILE A 1 100 ? -1.287 1.518 -0.820 1.00 95.25 100 ILE A CA 1
ATOM 817 C C . ILE A 1 100 ? 0.165 1.209 -1.114 1.00 95.25 100 ILE A C 1
ATOM 819 O O . ILE A 1 100 ? 0.716 0.231 -0.614 1.00 95.25 100 ILE A O 1
ATOM 823 N N . VAL A 1 101 ? 0.788 2.057 -1.917 1.00 96.06 101 VAL A N 1
ATOM 824 C CA . VAL A 1 101 ? 2.235 2.070 -2.086 1.00 96.06 101 VAL A CA 1
ATOM 825 C C . VAL A 1 101 ? 2.794 2.858 -0.913 1.00 96.06 101 VAL A C 1
ATOM 827 O O . VAL A 1 101 ? 2.549 4.059 -0.807 1.00 96.06 101 VAL A O 1
ATOM 830 N N . GLU A 1 102 ? 3.488 2.192 0.005 1.00 94.25 102 GLU A N 1
ATOM 831 C CA . GLU A 1 102 ? 4.024 2.871 1.185 1.00 94.25 102 GLU A CA 1
ATOM 832 C C . GLU A 1 102 ? 5.335 3.578 0.881 1.00 94.25 102 GLU A C 1
ATOM 834 O O . GLU A 1 102 ? 5.485 4.766 1.164 1.00 94.25 102 GLU A O 1
ATOM 839 N N . TYR A 1 103 ? 6.273 2.831 0.306 1.00 94.19 103 TYR A N 1
ATOM 840 C CA . TYR A 1 103 ? 7.544 3.336 -0.178 1.00 94.19 103 TYR A CA 1
ATOM 841 C C . TYR A 1 103 ? 8.108 2.389 -1.236 1.00 94.19 103 TYR A C 1
ATOM 843 O O . TYR A 1 103 ? 7.944 1.171 -1.134 1.00 94.19 103 TYR A O 1
ATOM 851 N N . LEU A 1 104 ? 8.786 2.956 -2.229 1.00 95.62 104 LEU A N 1
ATOM 852 C CA . LEU A 1 104 ? 9.616 2.259 -3.210 1.00 95.62 104 LEU A CA 1
ATOM 853 C C . LEU A 1 104 ? 10.933 3.025 -3.309 1.00 95.62 104 LEU A C 1
ATOM 855 O O . LEU A 1 104 ? 10.917 4.231 -3.558 1.00 95.62 104 LEU A O 1
ATOM 859 N N . ILE A 1 105 ? 12.047 2.340 -3.069 1.00 93.75 105 ILE A N 1
ATOM 860 C CA . ILE A 1 105 ? 13.381 2.940 -3.008 1.00 93.75 105 ILE A CA 1
ATOM 861 C C . ILE A 1 105 ? 14.350 2.078 -3.811 1.00 93.75 105 ILE A C 1
ATOM 863 O O . ILE A 1 105 ? 14.331 0.855 -3.658 1.00 93.75 105 ILE A O 1
ATOM 867 N N . HIS A 1 106 ? 15.210 2.696 -4.616 1.00 91.69 106 HIS A N 1
ATOM 868 C CA . HIS A 1 106 ? 16.323 1.994 -5.255 1.00 91.69 106 HIS A CA 1
ATOM 869 C C . HIS A 1 106 ? 17.322 1.475 -4.216 1.00 91.69 106 HIS A C 1
ATOM 871 O O . HIS A 1 106 ? 17.678 2.158 -3.258 1.00 91.69 106 HIS A O 1
ATOM 877 N N . ALA A 1 107 ? 17.734 0.222 -4.368 1.00 86.75 107 ALA A N 1
ATOM 878 C CA . ALA A 1 107 ? 18.596 -0.497 -3.433 1.00 86.75 107 ALA A CA 1
ATOM 879 C C . ALA A 1 107 ? 19.667 -1.333 -4.152 1.00 86.75 107 ALA A C 1
ATOM 881 O O . ALA A 1 107 ? 20.241 -2.254 -3.572 1.00 86.75 107 ALA A O 1
ATOM 882 N N . ASP A 1 108 ? 19.940 -1.027 -5.417 1.00 77.12 108 ASP A N 1
ATOM 883 C CA . ASP A 1 108 ? 20.981 -1.667 -6.221 1.00 77.12 108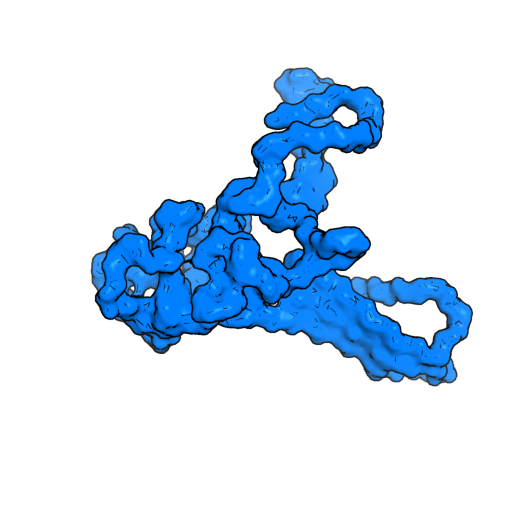 ASP A CA 1
ATOM 884 C C . ASP A 1 108 ? 22.375 -1.052 -6.013 1.00 77.12 108 ASP A C 1
ATOM 886 O O . ASP A 1 108 ? 23.353 -1.546 -6.572 1.00 77.12 108 ASP A O 1
ATOM 890 N N . GLY A 1 109 ? 22.477 -0.016 -5.174 1.00 66.19 109 GLY A N 1
ATOM 891 C CA . GLY A 1 109 ? 23.728 0.682 -4.889 1.00 66.19 109 GLY A CA 1
ATOM 892 C C . GLY A 1 109 ? 24.181 1.603 -6.022 1.00 66.19 109 GLY A C 1
ATOM 893 O O . GLY A 1 109 ? 25.281 2.152 -5.945 1.00 66.19 109 GLY A O 1
ATOM 894 N N . SER A 1 110 ? 23.354 1.788 -7.054 1.00 62.09 110 SER A N 1
ATOM 895 C CA . SER A 1 110 ? 23.552 2.859 -8.017 1.00 62.09 110 SER A CA 1
ATOM 896 C C . SER A 1 110 ? 23.303 4.201 -7.319 1.00 62.09 110 SER A C 1
ATOM 898 O O . SER A 1 110 ? 22.469 4.319 -6.420 1.00 62.09 110 SER A O 1
ATOM 900 N N . THR A 1 111 ? 24.032 5.243 -7.709 1.00 59.91 111 THR A N 1
ATOM 901 C CA . THR A 1 111 ? 23.713 6.624 -7.318 1.00 59.91 111 THR A CA 1
ATOM 902 C C . THR A 1 111 ? 22.520 7.140 -8.129 1.00 59.91 111 THR A C 1
ATOM 904 O O . THR A 1 111 ? 22.553 8.277 -8.595 1.00 59.91 111 THR A O 1
ATOM 907 N N . GLU A 1 112 ? 21.532 6.288 -8.415 1.00 63.47 112 GLU A N 1
ATOM 908 C CA . GLU A 1 112 ? 20.364 6.689 -9.185 1.00 63.47 112 GLU A CA 1
ATOM 909 C C . GLU A 1 112 ? 19.556 7.710 -8.387 1.00 63.47 112 GLU A C 1
ATOM 911 O O . GLU A 1 112 ? 19.120 7.473 -7.255 1.00 63.47 112 GLU A O 1
ATOM 916 N N . ASP A 1 113 ? 19.356 8.864 -9.020 1.00 77.50 113 ASP A N 1
ATOM 917 C CA . ASP A 1 113 ? 18.322 9.804 -8.629 1.00 77.50 113 ASP A CA 1
ATOM 918 C C . ASP A 1 113 ? 16.945 9.122 -8.699 1.00 77.50 113 ASP A C 1
ATOM 920 O O . ASP A 1 113 ? 16.751 8.067 -9.307 1.00 77.50 113 ASP A O 1
ATOM 924 N N . SER A 1 114 ? 15.950 9.742 -8.073 1.00 88.31 114 SER A N 1
ATOM 925 C CA . SER A 1 114 ? 14.565 9.276 -8.143 1.00 88.31 114 SER A CA 1
ATOM 926 C C . SER A 1 114 ? 14.097 9.091 -9.597 1.00 88.31 114 SER A C 1
ATOM 928 O O . SER A 1 114 ? 14.241 9.992 -10.424 1.00 88.31 114 SER A O 1
ATOM 930 N N . SER A 1 115 ? 13.486 7.945 -9.897 1.00 89.81 115 SER A N 1
ATOM 931 C CA . SER A 1 115 ? 12.998 7.585 -11.230 1.00 89.81 115 SER A CA 1
ATOM 932 C C . SER A 1 115 ? 11.468 7.545 -11.274 1.00 89.81 115 SER A C 1
ATOM 934 O O . SER A 1 115 ? 10.789 7.250 -10.285 1.00 89.81 115 SER A O 1
ATOM 936 N N . ASP A 1 116 ? 10.890 7.868 -12.429 1.00 90.88 116 ASP A N 1
ATOM 937 C CA . ASP A 1 116 ? 9.440 7.942 -12.606 1.00 90.88 116 ASP A CA 1
ATOM 938 C C . ASP A 1 116 ? 8.983 7.222 -13.874 1.00 90.88 116 ASP A C 1
ATOM 940 O O . ASP A 1 116 ? 9.763 6.868 -14.755 1.00 90.88 116 ASP A O 1
ATOM 944 N N . GLY A 1 117 ? 7.675 7.015 -13.973 1.00 91.94 117 GLY A N 1
ATOM 945 C CA . GLY A 1 117 ? 7.057 6.467 -15.165 1.00 91.94 117 GLY A CA 1
ATOM 946 C C . GLY A 1 117 ? 7.122 4.942 -15.251 1.00 91.94 117 GLY A C 1
ATOM 947 O O . GLY A 1 117 ? 6.879 4.391 -16.329 1.00 91.94 117 GLY A O 1
ATOM 948 N N . HIS A 1 118 ? 7.371 4.265 -14.129 1.00 93.88 118 HIS A N 1
ATOM 949 C CA . HIS A 1 118 ? 7.444 2.811 -14.063 1.00 93.88 118 HIS A CA 1
ATOM 950 C C . HIS A 1 118 ? 6.070 2.184 -14.273 1.00 93.88 118 HIS A C 1
ATOM 952 O O . HIS A 1 118 ? 5.118 2.425 -13.517 1.00 93.88 118 HIS A O 1
ATOM 958 N N . ARG A 1 119 ? 5.962 1.358 -15.314 1.00 93.50 119 ARG A N 1
ATOM 959 C CA . ARG A 1 119 ? 4.792 0.502 -15.509 1.00 93.50 119 ARG A CA 1
ATOM 960 C C . ARG A 1 119 ? 4.833 -0.622 -14.487 1.00 93.50 119 ARG A C 1
ATOM 962 O O . ARG A 1 119 ? 5.885 -0.998 -13.982 1.00 93.50 119 ARG A O 1
ATOM 969 N N . TRP A 1 120 ? 3.677 -1.178 -14.187 1.00 93.06 120 TRP A N 1
ATOM 970 C CA . TRP A 1 120 ? 3.559 -2.294 -13.270 1.00 93.06 120 TRP A CA 1
ATOM 971 C C . TRP A 1 120 ? 2.359 -3.138 -13.656 1.00 93.06 120 TRP A C 1
ATOM 973 O O . TRP A 1 120 ? 1.362 -2.610 -14.161 1.00 93.06 120 TRP A O 1
ATOM 983 N N . ALA A 1 121 ? 2.496 -4.442 -13.450 1.00 91.75 121 ALA A N 1
ATOM 984 C CA . ALA A 1 121 ? 1.480 -5.414 -13.800 1.00 91.75 121 ALA A CA 1
ATOM 985 C C . ALA A 1 121 ? 1.436 -6.578 -12.812 1.00 91.75 121 ALA A C 1
ATOM 987 O O . ALA A 1 121 ? 2.468 -6.964 -12.263 1.00 91.75 121 ALA A O 1
ATOM 988 N N . ILE A 1 122 ? 0.248 -7.149 -12.618 1.00 91.38 122 ILE A N 1
ATOM 989 C CA . ILE A 1 122 ? 0.044 -8.377 -11.838 1.00 91.38 122 ILE A CA 1
ATOM 990 C C . ILE A 1 122 ? -0.001 -9.572 -12.789 1.00 91.38 122 ILE A C 1
ATOM 992 O O . ILE A 1 122 ? -0.802 -9.587 -13.717 1.00 91.38 122 ILE A O 1
ATOM 996 N N . HIS A 1 123 ? 0.802 -10.599 -12.546 1.00 88.81 123 HIS A N 1
ATOM 997 C CA . HIS A 1 123 ? 0.803 -11.808 -13.371 1.00 88.81 123 HIS A CA 1
ATOM 998 C C . HIS A 1 123 ? 0.335 -13.023 -12.595 1.00 88.81 123 HIS A C 1
ATOM 1000 O O . HIS A 1 123 ? 0.453 -13.077 -11.374 1.00 88.81 123 HIS A O 1
ATOM 1006 N N . ASN A 1 124 ? -0.214 -14.003 -13.308 1.00 86.75 124 ASN A N 1
ATOM 1007 C CA . ASN A 1 124 ? -0.799 -15.190 -12.696 1.00 86.75 124 ASN A CA 1
ATOM 1008 C C . ASN A 1 124 ? 0.225 -16.058 -11.965 1.00 86.75 124 ASN A C 1
ATOM 1010 O O . ASN A 1 124 ? -0.093 -16.559 -10.884 1.00 86.75 124 ASN A O 1
ATOM 1014 N N . ASP A 1 125 ? 1.425 -16.184 -12.522 1.00 87.56 125 ASP A N 1
ATOM 1015 C CA . ASP A 1 125 ? 2.480 -17.019 -11.969 1.00 87.56 125 ASP A CA 1
ATOM 1016 C C . ASP A 1 125 ? 3.235 -16.300 -10.851 1.00 87.56 125 ASP A C 1
ATOM 1018 O O . ASP A 1 125 ? 3.510 -15.096 -10.913 1.00 87.56 125 ASP A O 1
ATOM 1022 N N . ALA A 1 126 ? 3.560 -17.048 -9.798 1.00 87.00 126 ALA A N 1
ATOM 1023 C CA . ALA A 1 126 ? 4.429 -16.575 -8.729 1.00 87.00 126 ALA A CA 1
ATOM 1024 C C . ALA A 1 126 ? 5.854 -16.359 -9.276 1.00 87.00 126 ALA A C 1
ATOM 1026 O O . ALA A 1 126 ? 6.295 -17.125 -10.133 1.00 87.00 126 ALA A O 1
ATOM 1027 N N . PRO A 1 127 ? 6.613 -15.366 -8.774 1.00 85.81 127 PRO A N 1
ATOM 1028 C CA . PRO A 1 127 ? 7.994 -15.204 -9.193 1.00 85.81 127 PRO A CA 1
ATOM 1029 C C . PRO A 1 127 ? 8.822 -16.414 -8.747 1.00 85.81 127 PRO A C 1
ATOM 1031 O O . PRO A 1 127 ? 8.697 -16.914 -7.624 1.00 85.81 127 PRO A O 1
ATOM 1034 N N . GLY A 1 128 ? 9.688 -16.865 -9.640 1.00 83.81 128 GLY A N 1
ATOM 1035 C CA . GLY A 1 128 ? 10.718 -17.849 -9.376 1.00 83.81 128 GLY A CA 1
ATOM 1036 C C . GLY A 1 128 ? 11.897 -17.245 -8.613 1.00 83.81 128 GLY A C 1
ATOM 1037 O O . GLY A 1 128 ? 11.810 -16.209 -7.954 1.00 83.81 128 GLY A O 1
ATOM 1038 N N . LYS A 1 129 ? 13.048 -17.915 -8.698 1.00 83.94 129 LYS A N 1
ATOM 1039 C CA . LYS A 1 129 ? 14.314 -17.444 -8.100 1.00 83.94 129 LYS A CA 1
ATOM 1040 C C . LYS A 1 129 ? 15.097 -16.496 -9.018 1.00 83.94 129 LYS A C 1
ATOM 1042 O O . LYS A 1 129 ? 16.241 -16.167 -8.729 1.00 83.94 129 LYS A O 1
ATOM 1047 N N . ASP A 1 130 ? 14.482 -16.066 -10.110 1.00 84.75 130 ASP A N 1
ATOM 1048 C CA . ASP A 1 130 ? 15.044 -15.193 -11.140 1.00 84.75 130 ASP A CA 1
ATOM 1049 C C . ASP A 1 130 ? 14.999 -13.704 -10.763 1.00 84.75 130 ASP A C 1
ATOM 1051 O O . ASP A 1 130 ? 15.557 -12.876 -11.470 1.00 84.75 130 ASP A O 1
ATOM 1055 N N . PHE A 1 131 ? 14.395 -13.326 -9.633 1.00 82.00 131 PHE A N 1
ATOM 1056 C CA . PHE A 1 131 ? 14.333 -11.922 -9.206 1.00 82.00 131 PHE A CA 1
ATOM 1057 C C . PHE A 1 131 ? 15.707 -11.299 -8.873 1.00 82.00 131 PHE A C 1
ATOM 1059 O O . PHE A 1 131 ? 15.835 -10.075 -8.876 1.00 82.00 131 PHE A O 1
ATOM 1066 N N . TYR A 1 132 ? 16.732 -12.119 -8.609 1.00 82.69 132 TYR A N 1
ATOM 1067 C CA . TYR A 1 132 ? 18.123 -11.670 -8.448 1.00 82.69 132 TYR A CA 1
ATOM 1068 C C . TYR A 1 132 ? 18.919 -11.656 -9.761 1.00 82.69 132 TYR A C 1
ATOM 1070 O O . TYR A 1 132 ? 20.004 -11.079 -9.793 1.00 82.69 132 TYR A O 1
ATOM 1078 N N . ASP A 1 133 ? 18.409 -12.269 -10.834 1.00 84.56 133 ASP A N 1
ATOM 1079 C CA . ASP A 1 133 ? 19.081 -12.258 -12.134 1.00 84.56 133 ASP A CA 1
ATOM 1080 C C . ASP A 1 133 ? 19.105 -10.823 -12.686 1.00 84.56 133 ASP A C 1
ATOM 1082 O O . ASP A 1 133 ? 18.188 -10.030 -12.453 1.00 84.56 133 ASP A O 1
ATOM 1086 N N . TRP A 1 134 ? 20.185 -10.453 -13.368 1.00 79.94 134 TRP A N 1
ATOM 1087 C CA . TRP A 1 134 ? 20.333 -9.129 -13.961 1.00 79.94 134 TRP A CA 1
ATOM 1088 C C . TRP A 1 134 ? 19.830 -9.072 -15.408 1.00 79.94 134 TRP A C 1
ATOM 1090 O O . TRP A 1 134 ? 19.311 -8.040 -15.808 1.00 79.94 134 TRP A O 1
ATOM 1100 N N . GLN A 1 135 ? 19.953 -10.152 -16.180 1.00 83.38 135 GLN A N 1
ATOM 1101 C CA . GLN A 1 135 ? 19.500 -10.234 -17.575 1.00 83.38 135 GLN A CA 1
ATOM 1102 C C . GLN A 1 135 ? 18.075 -10.762 -17.665 1.00 83.38 135 GLN A C 1
ATOM 1104 O O . GLN A 1 135 ? 17.250 -10.244 -18.411 1.00 83.38 135 GLN A O 1
ATOM 1109 N N . ASN A 1 136 ? 17.797 -11.807 -16.892 1.00 84.50 136 ASN A N 1
ATOM 1110 C CA . ASN A 1 136 ? 16.601 -12.627 -17.038 1.00 84.50 136 ASN A CA 1
ATOM 1111 C C . ASN A 1 136 ? 15.657 -12.464 -15.848 1.00 84.50 136 ASN A C 1
ATOM 1113 O O . ASN A 1 136 ? 15.052 -13.422 -15.366 1.00 84.50 136 ASN A O 1
ATOM 1117 N N . ARG A 1 137 ? 15.547 -11.234 -15.343 1.00 88.19 137 ARG A N 1
ATOM 1118 C CA . ARG A 1 137 ? 14.751 -10.949 -14.155 1.00 88.19 137 ARG A CA 1
ATOM 1119 C C . ARG A 1 137 ? 13.261 -11.093 -14.441 1.00 88.19 137 ARG A C 1
ATOM 1121 O O . ARG A 1 137 ? 12.766 -10.526 -15.412 1.00 88.19 137 ARG A O 1
ATOM 1128 N N . CYS A 1 138 ? 12.528 -11.766 -13.552 1.00 88.69 138 CYS A N 1
ATOM 1129 C CA . CYS A 1 138 ? 11.066 -11.883 -13.630 1.00 88.69 138 CYS A CA 1
ATOM 1130 C C . CYS A 1 138 ? 10.571 -12.480 -14.958 1.00 88.69 138 CYS A C 1
ATOM 1132 O O . CYS A 1 138 ? 9.567 -12.042 -15.510 1.00 88.69 138 CYS A O 1
ATOM 1134 N N . ILE A 1 139 ? 11.298 -13.444 -15.520 1.00 87.06 139 ILE A N 1
ATOM 1135 C CA . ILE A 1 139 ? 10.821 -14.226 -16.668 1.00 87.06 139 ILE A CA 1
ATOM 1136 C C . ILE A 1 139 ? 9.770 -15.234 -16.218 1.00 87.06 139 ILE A C 1
ATOM 1138 O O . ILE A 1 139 ? 8.775 -15.441 -16.897 1.00 87.06 139 ILE A O 1
ATOM 1142 N N . SER A 1 140 ? 9.955 -15.812 -15.039 1.00 84.75 140 SER A N 1
ATOM 1143 C CA . SER A 1 140 ? 9.035 -16.767 -14.419 1.00 84.75 140 SER A CA 1
ATOM 1144 C C . SER A 1 140 ? 7.634 -16.218 -14.153 1.00 84.75 140 SER A C 1
ATOM 1146 O O . SER A 1 140 ? 6.699 -17.000 -14.025 1.00 84.75 140 SER A O 1
ATOM 1148 N N . THR A 1 141 ? 7.485 -14.896 -14.050 1.00 81.69 141 THR A N 1
ATOM 1149 C CA . THR A 1 141 ? 6.184 -14.249 -13.863 1.00 81.69 141 THR A CA 1
ATOM 1150 C C . THR A 1 141 ? 5.435 -14.077 -15.179 1.00 81.69 141 THR A C 1
ATOM 1152 O O . THR A 1 141 ? 4.268 -13.707 -15.164 1.00 81.69 141 THR A O 1
ATOM 1155 N N . GLU A 1 142 ? 6.085 -14.293 -16.321 1.00 72.56 142 GLU A N 1
ATOM 1156 C CA . GLU A 1 142 ? 5.505 -14.008 -17.620 1.00 72.56 142 GLU A CA 1
ATOM 1157 C C . GLU A 1 142 ? 4.637 -15.162 -18.121 1.00 72.56 142 GLU A C 1
ATOM 1159 O O . GLU A 1 142 ? 5.114 -16.241 -18.473 1.00 72.56 142 GLU A O 1
ATOM 1164 N N . GLU A 1 143 ? 3.343 -14.883 -18.247 1.00 63.56 143 GLU A N 1
ATOM 1165 C CA . GLU A 1 143 ? 2.409 -15.791 -18.892 1.00 63.56 143 GLU A CA 1
ATOM 1166 C C . GLU A 1 143 ? 2.533 -15.651 -20.417 1.00 63.56 143 GLU A C 1
ATOM 1168 O O . GLU A 1 143 ? 2.046 -14.703 -21.046 1.00 63.56 143 GLU A O 1
ATOM 1173 N N . SER A 1 144 ? 3.212 -16.619 -21.029 1.00 51.44 144 SER A N 1
ATOM 1174 C CA . SER A 1 144 ? 3.195 -16.808 -22.476 1.00 51.44 144 SER A CA 1
ATOM 1175 C C . SER A 1 144 ? 1.755 -17.125 -22.900 1.00 51.44 144 SER A C 1
ATOM 1177 O O . SER A 1 144 ? 1.268 -18.192 -22.548 1.00 51.44 144 SER A O 1
ATOM 1179 N N . SER A 1 145 ? 1.101 -16.239 -23.672 1.00 49.84 145 SER A N 1
ATOM 1180 C CA . SER A 1 145 ? -0.092 -16.497 -24.526 1.00 49.84 145 SER A CA 1
ATOM 1181 C C . SER A 1 145 ? -1.490 -15.935 -24.179 1.00 49.84 145 SER A C 1
ATOM 1183 O O . SER A 1 145 ? -2.452 -16.367 -24.811 1.00 49.84 145 SER A O 1
ATOM 1185 N N . ILE A 1 146 ? -1.669 -14.918 -23.320 1.00 49.44 146 ILE A N 1
ATOM 1186 C CA . ILE A 1 146 ? -2.996 -14.247 -23.219 1.00 49.44 146 ILE A CA 1
ATOM 1187 C C . ILE A 1 146 ? -3.027 -12.905 -23.986 1.00 49.44 146 ILE A C 1
ATOM 1189 O O . ILE A 1 146 ? -2.159 -12.055 -23.745 1.00 49.44 146 ILE A O 1
ATOM 1193 N N . PRO A 1 147 ? -4.015 -12.677 -24.889 1.00 43.75 147 PRO A N 1
ATOM 1194 C CA . PRO A 1 147 ? -4.154 -11.440 -25.658 1.00 43.75 147 PRO A CA 1
ATOM 1195 C C . PRO A 1 147 ? -4.219 -10.179 -24.788 1.00 43.75 147 PRO A C 1
ATOM 1197 O O . PRO A 1 147 ? -4.790 -10.172 -23.696 1.00 43.75 147 PRO A O 1
ATOM 1200 N N . LEU A 1 148 ? -3.695 -9.085 -25.344 1.00 49.41 148 LEU A N 1
ATOM 1201 C CA . LEU A 1 148 ? -3.500 -7.769 -24.721 1.00 49.41 148 LEU A CA 1
ATOM 1202 C C . LEU A 1 148 ? -4.754 -7.172 -24.038 1.00 49.41 148 LEU A C 1
ATOM 1204 O O . LEU A 1 148 ? -4.619 -6.309 -23.179 1.00 49.41 148 LEU A O 1
ATOM 1208 N N . MET A 1 149 ? -5.966 -7.625 -24.384 1.00 43.69 149 MET A N 1
ATOM 1209 C CA . MET A 1 149 ? -7.231 -7.017 -23.941 1.00 43.69 149 MET A CA 1
ATOM 1210 C C . MET A 1 149 ? -7.872 -7.632 -22.682 1.00 43.69 149 MET A C 1
ATOM 1212 O O . MET A 1 149 ? -8.844 -7.074 -22.182 1.00 43.69 149 MET A O 1
ATOM 1216 N N . CYS A 1 150 ? -7.347 -8.737 -22.134 1.00 51.22 150 CYS A N 1
ATOM 1217 C CA . CYS A 1 150 ? -7.909 -9.384 -20.931 1.00 51.22 150 CYS A CA 1
ATOM 1218 C C . CYS A 1 150 ? -6.902 -9.559 -19.785 1.00 51.22 150 CYS A C 1
ATOM 1220 O O . CYS A 1 150 ? -7.115 -10.374 -18.885 1.00 51.22 150 CYS A O 1
ATOM 1222 N N . ARG A 1 151 ? -5.804 -8.796 -19.775 1.00 57.56 151 ARG A N 1
ATOM 1223 C CA . ARG A 1 151 ? -4.875 -8.813 -18.643 1.00 57.56 151 ARG A CA 1
ATOM 1224 C C . ARG A 1 151 ? -5.526 -8.091 -17.460 1.00 57.56 151 ARG A C 1
ATOM 1226 O O . ARG A 1 151 ? -5.400 -6.877 -17.322 1.00 57.56 151 ARG A O 1
ATOM 1233 N N . LEU A 1 152 ? -6.146 -8.850 -16.548 1.00 61.16 152 LEU A N 1
ATOM 1234 C CA . LEU A 1 152 ? -6.348 -8.436 -15.142 1.00 61.16 152 LEU A CA 1
ATOM 1235 C C . LEU A 1 152 ? -5.085 -7.736 -14.603 1.00 61.16 152 LEU A C 1
ATOM 1237 O O . LEU A 1 152 ? -5.173 -6.751 -13.868 1.00 61.16 152 LEU A O 1
ATOM 1241 N N . GLY A 1 153 ? -3.935 -8.211 -15.088 1.00 66.25 153 GLY A N 1
ATOM 1242 C CA . GLY A 1 153 ? -2.602 -7.710 -14.849 1.00 66.25 153 GLY A CA 1
ATOM 1243 C C . GLY A 1 153 ? -2.228 -6.330 -15.354 1.00 66.25 153 GLY A C 1
ATOM 1244 O O . GLY A 1 153 ? -1.291 -5.792 -14.788 1.00 66.25 153 GLY A O 1
ATOM 1245 N N . ASP A 1 154 ? -2.886 -5.717 -16.344 1.00 77.38 154 ASP A N 1
ATOM 1246 C CA . ASP A 1 154 ? -2.499 -4.358 -16.757 1.00 77.38 154 ASP A CA 1
ATOM 1247 C C . ASP A 1 154 ? -3.032 -3.308 -15.768 1.00 77.38 154 ASP A C 1
ATOM 1249 O O . ASP A 1 154 ? -4.082 -2.687 -15.956 1.00 77.38 154 ASP A O 1
ATOM 1253 N N . THR A 1 155 ? -2.308 -3.155 -14.663 1.00 85.50 155 THR A N 1
ATOM 1254 C CA . THR A 1 155 ? -2.632 -2.224 -13.585 1.00 85.50 155 THR A CA 1
ATOM 1255 C C . THR A 1 155 ? -2.201 -0.799 -13.905 1.00 85.50 155 THR A C 1
ATOM 1257 O O . THR A 1 155 ? -2.900 0.140 -13.527 1.00 85.50 155 THR A O 1
ATOM 1260 N N . TYR A 1 156 ? -1.096 -0.600 -14.633 1.00 87.81 156 TYR A N 1
ATOM 1261 C CA . TYR A 1 156 ? -0.596 0.751 -14.900 1.00 87.81 156 TYR A CA 1
ATOM 1262 C C . TYR A 1 156 ? -1.502 1.538 -15.850 1.00 87.81 156 TYR A C 1
ATOM 1264 O O . TYR A 1 156 ? -1.660 2.741 -15.657 1.00 87.81 156 TYR A O 1
ATOM 1272 N N . SER A 1 157 ? -2.118 0.891 -16.847 1.00 86.94 157 SER A N 1
ATOM 1273 C CA . SER A 1 157 ? -3.028 1.580 -17.771 1.00 86.94 157 SER A CA 1
ATOM 1274 C C . SER A 1 157 ? -4.299 2.065 -17.071 1.00 86.94 157 SER A C 1
ATOM 1276 O O . SER A 1 157 ? -4.856 3.092 -17.451 1.00 86.94 157 SER A O 1
ATOM 1278 N N . ARG A 1 158 ? -4.750 1.351 -16.027 1.00 88.00 158 ARG A N 1
ATOM 1279 C CA . ARG A 1 158 ? -5.946 1.711 -15.247 1.00 88.00 158 ARG A CA 1
ATOM 1280 C C . ARG A 1 158 ? -5.654 2.698 -14.119 1.00 88.00 158 ARG A C 1
ATOM 1282 O O . ARG A 1 158 ? -6.461 3.585 -13.867 1.00 88.00 158 ARG A O 1
ATOM 1289 N N . LEU A 1 159 ? -4.533 2.520 -13.420 1.00 91.19 159 LEU A N 1
ATOM 1290 C CA . LEU A 1 159 ? -4.246 3.209 -12.156 1.00 91.19 159 LEU A CA 1
ATOM 1291 C C . LEU A 1 159 ? -3.154 4.275 -12.280 1.00 91.19 159 LEU A C 1
ATOM 1293 O O . LEU A 1 159 ? -3.047 5.151 -11.425 1.00 91.19 159 LEU A O 1
ATOM 1297 N N . GLY A 1 160 ? -2.355 4.222 -13.343 1.00 92.44 160 GLY A N 1
ATOM 1298 C CA . GLY A 1 160 ? -1.203 5.085 -13.558 1.00 92.44 160 GLY A CA 1
ATOM 1299 C C . GLY A 1 160 ? 0.127 4.431 -13.182 1.00 92.44 160 GLY A C 1
ATOM 1300 O O . GLY A 1 160 ? 0.207 3.290 -12.724 1.00 92.44 160 GLY A O 1
ATOM 1301 N N . LYS A 1 161 ? 1.205 5.178 -13.417 1.00 94.88 161 LYS A N 1
ATOM 1302 C CA . LYS A 1 161 ? 2.591 4.724 -13.260 1.00 94.88 161 LYS A CA 1
ATOM 1303 C C . LYS A 1 161 ? 3.136 4.995 -11.851 1.00 94.88 161 LYS A C 1
ATOM 1305 O O . LYS A 1 161 ? 2.667 5.887 -11.131 1.00 94.88 161 LYS A O 1
ATOM 1310 N N . LEU A 1 162 ? 4.140 4.213 -11.466 1.00 95.50 162 LEU A N 1
ATOM 1311 C CA . LEU A 1 162 ? 4.826 4.317 -10.181 1.00 95.50 162 LEU A CA 1
ATOM 1312 C C . LEU A 1 162 ? 6.085 5.178 -10.289 1.00 95.50 162 LEU A C 1
ATOM 1314 O O . LEU A 1 162 ? 6.717 5.265 -11.340 1.00 95.50 162 LEU A O 1
ATOM 1318 N N . THR A 1 163 ? 6.435 5.772 -9.155 1.00 95.06 163 THR A N 1
ATOM 1319 C CA . THR A 1 163 ? 7.641 6.577 -8.961 1.00 95.06 163 THR A CA 1
ATOM 1320 C C . THR A 1 163 ? 8.471 5.887 -7.887 1.00 95.06 163 THR A C 1
ATOM 1322 O O . THR A 1 163 ? 7.920 5.487 -6.856 1.00 95.06 163 THR A O 1
ATOM 1325 N N . ILE A 1 164 ? 9.767 5.721 -8.126 1.00 94.44 164 ILE A N 1
ATOM 1326 C CA . ILE A 1 164 ? 10.706 5.069 -7.214 1.00 94.44 164 ILE A CA 1
ATOM 1327 C C . ILE A 1 164 ? 11.679 6.140 -6.732 1.00 94.44 164 ILE A C 1
ATOM 1329 O O . ILE A 1 164 ? 12.235 6.890 -7.526 1.00 94.44 164 ILE A O 1
ATOM 1333 N N . ALA A 1 165 ? 11.847 6.256 -5.420 1.00 93.62 165 ALA A N 1
ATOM 1334 C CA . ALA A 1 165 ? 12.754 7.245 -4.860 1.00 93.62 165 ALA A CA 1
ATOM 1335 C C . ALA A 1 165 ? 14.205 6.748 -4.892 1.00 93.62 165 ALA A C 1
ATOM 1337 O O . ALA A 1 165 ? 14.464 5.578 -4.610 1.00 93.62 165 ALA A O 1
ATOM 1338 N N . GLY A 1 166 ? 15.155 7.651 -5.131 1.00 89.94 166 GLY A N 1
ATOM 1339 C CA . GLY A 1 166 ? 16.586 7.350 -5.002 1.00 89.94 166 GLY A CA 1
ATOM 1340 C C . GLY A 1 166 ? 17.020 7.150 -3.544 1.00 89.94 166 GLY A C 1
ATOM 1341 O O . GLY A 1 166 ? 18.015 6.493 -3.259 1.00 89.94 166 GLY A O 1
ATOM 1342 N N . GLY A 1 167 ? 16.248 7.667 -2.576 1.00 86.50 167 GLY A N 1
ATOM 1343 C CA . GLY A 1 167 ? 16.585 7.561 -1.157 1.00 86.50 167 GLY A CA 1
ATOM 1344 C C . GLY A 1 167 ? 15.394 7.546 -0.201 1.00 86.50 167 GLY A C 1
ATOM 1345 O O . GLY A 1 167 ? 14.282 7.984 -0.504 1.00 86.50 167 GLY A O 1
ATOM 1346 N N . ARG A 1 168 ? 15.648 7.075 1.028 1.00 87.06 168 ARG A N 1
ATOM 1347 C CA . ARG A 1 168 ? 14.630 6.922 2.085 1.00 87.06 168 ARG A CA 1
ATOM 1348 C C . ARG A 1 168 ? 13.946 8.233 2.474 1.00 87.06 168 ARG A C 1
ATOM 1350 O O . ARG A 1 168 ? 12.754 8.220 2.771 1.00 87.06 168 ARG A O 1
ATOM 1357 N N . HIS A 1 169 ? 14.679 9.346 2.482 1.00 86.81 169 HIS A N 1
ATOM 1358 C CA . HIS A 1 169 ? 14.135 10.654 2.861 1.00 86.81 169 HIS A CA 1
ATOM 1359 C C . HIS A 1 169 ? 13.076 11.157 1.870 1.00 86.81 169 HIS A C 1
ATOM 1361 O O . HIS A 1 169 ? 12.095 11.773 2.282 1.00 86.81 169 HIS A O 1
ATOM 1367 N N . GLU A 1 170 ? 13.233 10.848 0.582 1.00 87.81 170 GLU A N 1
ATOM 1368 C CA . GLU A 1 170 ? 12.312 11.285 -0.473 1.00 87.81 170 GLU A CA 1
ATOM 1369 C C . GLU A 1 170 ? 11.165 10.299 -0.709 1.00 87.81 170 GLU A C 1
ATOM 1371 O O . GLU A 1 170 ? 10.100 10.686 -1.195 1.00 87.81 170 GLU A O 1
ATOM 1376 N N . ALA A 1 171 ? 11.344 9.035 -0.312 1.00 89.06 171 ALA A N 1
ATOM 1377 C CA . ALA A 1 171 ? 10.390 7.950 -0.529 1.00 89.06 171 ALA A CA 1
ATOM 1378 C C . ALA A 1 171 ? 8.967 8.297 -0.078 1.00 89.06 171 ALA A C 1
ATOM 1380 O O . ALA A 1 171 ? 8.010 8.088 -0.828 1.00 89.06 171 ALA A O 1
ATOM 1381 N N . ALA A 1 172 ? 8.833 8.897 1.108 1.00 87.81 172 ALA A N 1
ATOM 1382 C CA . ALA A 1 172 ? 7.540 9.283 1.667 1.00 87.81 172 ALA A CA 1
ATOM 1383 C C . ALA A 1 172 ? 6.810 10.353 0.835 1.00 87.81 172 ALA A C 1
ATOM 1385 O O . ALA A 1 172 ? 5.583 10.416 0.880 1.00 87.81 172 ALA A O 1
ATOM 1386 N N . LYS A 1 173 ? 7.550 11.188 0.092 1.00 90.06 173 LYS A N 1
ATOM 1387 C CA . LYS A 1 173 ? 7.007 12.271 -0.737 1.00 90.06 173 LYS A CA 1
ATOM 1388 C C . LYS A 1 173 ? 6.750 11.827 -2.179 1.00 90.06 173 LYS A C 1
ATOM 1390 O O . LYS A 1 173 ? 5.751 12.240 -2.755 1.00 90.06 173 LYS A O 1
ATOM 1395 N N . LEU A 1 174 ? 7.647 11.028 -2.758 1.00 92.25 174 LEU A N 1
ATOM 1396 C CA . LEU A 1 174 ? 7.622 10.687 -4.186 1.00 92.25 174 LEU A CA 1
ATOM 1397 C C . LEU A 1 174 ? 6.900 9.370 -4.479 1.00 92.25 174 LEU A C 1
ATOM 1399 O O . LEU A 1 174 ? 6.067 9.301 -5.380 1.00 92.25 174 LEU A O 1
ATOM 1403 N N . SER A 1 175 ? 7.211 8.321 -3.715 1.00 93.69 175 SER A N 1
ATOM 1404 C CA . SER A 1 175 ? 6.737 6.963 -4.015 1.00 93.69 175 SER A CA 1
ATOM 1405 C C . SER A 1 175 ? 5.402 6.619 -3.354 1.00 93.69 175 SER A C 1
ATOM 1407 O O . SER A 1 175 ? 4.664 5.771 -3.857 1.00 93.69 175 SER A O 1
ATOM 1409 N N . ARG A 1 176 ? 5.059 7.289 -2.244 1.00 93.50 176 ARG A N 1
ATOM 1410 C CA . ARG A 1 176 ? 3.833 7.003 -1.494 1.00 93.50 176 ARG A CA 1
ATOM 1411 C C . ARG A 1 176 ? 2.593 7.399 -2.299 1.00 93.50 176 ARG A C 1
ATOM 1413 O O . ARG A 1 176 ? 2.358 8.581 -2.540 1.00 93.50 176 ARG A O 1
ATOM 1420 N N . LYS A 1 177 ? 1.772 6.419 -2.680 1.00 93.25 177 LYS A N 1
ATOM 1421 C CA . LYS A 1 177 ? 0.558 6.609 -3.496 1.00 93.25 177 LYS A CA 1
ATOM 1422 C C . LYS A 1 177 ? -0.567 5.684 -3.029 1.00 93.25 177 LYS A C 1
ATOM 1424 O O . LYS A 1 177 ? -0.312 4.608 -2.494 1.00 93.25 177 LYS A O 1
ATOM 1429 N N . VAL A 1 178 ? -1.814 6.107 -3.240 1.00 93.62 178 VAL A N 1
ATOM 1430 C CA . VAL A 1 178 ? -3.013 5.298 -2.968 1.00 93.62 178 VAL A CA 1
ATOM 1431 C C . VAL A 1 178 ? -3.857 5.213 -4.232 1.00 93.62 178 VAL A C 1
ATOM 1433 O O . VAL A 1 178 ? -4.223 6.246 -4.799 1.00 93.62 178 VAL A O 1
ATOM 1436 N N . PHE A 1 179 ? -4.186 3.990 -4.634 1.00 94.62 179 PHE A N 1
ATOM 1437 C CA . PHE A 1 179 ? -5.057 3.677 -5.762 1.00 94.62 179 PHE A CA 1
ATOM 1438 C C . PHE A 1 179 ? -6.266 2.867 -5.298 1.00 94.62 179 PHE A C 1
ATOM 1440 O O . PHE A 1 179 ? -6.257 2.275 -4.218 1.00 94.62 179 PHE A O 1
ATOM 1447 N N . VAL A 1 180 ? -7.300 2.832 -6.132 1.00 94.25 180 VAL A N 1
ATOM 1448 C CA . VAL A 1 180 ? -8.510 2.041 -5.905 1.00 94.25 180 VAL A CA 1
ATOM 1449 C C . VAL A 1 180 ? -8.842 1.318 -7.206 1.00 94.25 180 VAL A C 1
ATOM 1451 O O . VAL A 1 180 ? -8.950 1.963 -8.247 1.00 94.25 180 VAL A O 1
ATOM 1454 N N . ASP A 1 181 ? -8.970 -0.007 -7.155 1.00 92.25 181 ASP A N 1
ATOM 1455 C CA . ASP A 1 181 ? -9.304 -0.847 -8.311 1.00 92.25 181 ASP A CA 1
ATOM 1456 C C . ASP A 1 181 ? -10.421 -1.833 -7.939 1.00 92.25 181 ASP A C 1
ATOM 1458 O O . ASP A 1 181 ? -10.316 -2.571 -6.959 1.00 92.25 181 ASP A O 1
ATOM 1462 N N . SER A 1 182 ? -11.488 -1.860 -8.735 1.00 89.62 182 SER A N 1
ATOM 1463 C CA . SER A 1 182 ? -12.627 -2.769 -8.558 1.00 89.62 182 SER A CA 1
ATOM 1464 C C . SER A 1 182 ? -12.375 -4.179 -9.118 1.00 89.62 182 SER A C 1
ATOM 1466 O O . SER A 1 182 ? -13.150 -5.092 -8.856 1.00 89.62 182 SER A O 1
ATOM 1468 N N . ASN A 1 183 ? -11.298 -4.381 -9.885 1.00 88.38 183 ASN A N 1
ATOM 1469 C CA . ASN A 1 183 ? -10.980 -5.622 -10.603 1.00 88.38 183 ASN A CA 1
ATOM 1470 C C . ASN A 1 183 ? -9.819 -6.415 -9.980 1.00 88.38 183 ASN A C 1
ATOM 1472 O O . ASN A 1 183 ? -9.238 -7.278 -10.637 1.00 88.38 183 ASN A O 1
ATOM 1476 N N . LEU A 1 184 ? -9.460 -6.135 -8.725 1.00 91.31 184 LEU A N 1
ATOM 1477 C CA . LEU A 1 184 ? -8.358 -6.799 -8.020 1.00 91.31 184 LEU A CA 1
ATOM 1478 C C . LEU A 1 184 ? -8.832 -7.492 -6.733 1.00 91.31 184 LEU A C 1
ATOM 1480 O O . LEU A 1 184 ? -8.421 -7.095 -5.642 1.00 91.31 184 LEU A O 1
ATOM 1484 N N . PRO A 1 185 ? -9.701 -8.515 -6.815 1.00 93.62 185 PRO A N 1
ATOM 1485 C CA . PRO A 1 185 ? -10.235 -9.165 -5.625 1.00 93.62 185 PRO A CA 1
ATOM 1486 C C . PRO A 1 185 ? -9.131 -9.856 -4.809 1.00 93.62 185 PRO A C 1
ATOM 1488 O O . PRO A 1 185 ? -8.224 -10.486 -5.354 1.00 93.62 185 PRO A O 1
ATOM 1491 N N . LEU A 1 186 ? -9.223 -9.776 -3.480 1.00 94.88 186 LEU A N 1
ATOM 1492 C CA . LEU A 1 186 ? -8.329 -10.470 -2.541 1.00 94.88 186 LEU A CA 1
ATOM 1493 C C . LEU A 1 186 ? -8.891 -11.809 -2.059 1.00 94.88 186 LEU A C 1
ATOM 1495 O O . LEU A 1 186 ? -8.189 -12.581 -1.411 1.00 94.88 186 LEU A O 1
ATOM 1499 N N . SER A 1 187 ? -10.150 -12.097 -2.377 1.00 93.50 187 SER A N 1
ATOM 1500 C CA . SER A 1 187 ? -10.840 -13.335 -2.021 1.00 93.50 187 SER A CA 1
ATOM 1501 C C . SER A 1 187 ? -11.639 -13.884 -3.208 1.00 93.50 187 SER A C 1
ATOM 1503 O O . SER A 1 187 ? -11.789 -13.231 -4.240 1.00 93.50 187 SER A O 1
ATOM 1505 N N . GLY A 1 188 ? -12.123 -15.121 -3.092 1.00 89.69 188 GLY A N 1
ATOM 1506 C CA . GLY A 1 188 ? -12.872 -15.789 -4.157 1.00 89.69 188 GLY A CA 1
ATOM 1507 C C . GLY A 1 188 ? -11.996 -16.393 -5.262 1.00 89.69 188 GLY A C 1
ATOM 1508 O O . GLY A 1 188 ? -10.775 -16.509 -5.141 1.00 89.69 188 GLY A O 1
ATOM 1509 N N . ARG A 1 189 ? -12.644 -16.821 -6.353 1.00 85.88 189 ARG A N 1
ATOM 1510 C CA . ARG A 1 189 ? -12.024 -17.618 -7.430 1.00 85.88 189 ARG A CA 1
ATOM 1511 C C . ARG A 1 189 ? -10.902 -16.892 -8.176 1.00 85.88 189 ARG A C 1
ATOM 1513 O O . ARG A 1 189 ? -9.952 -17.535 -8.602 1.00 85.88 189 ARG A O 1
ATOM 1520 N N . PHE A 1 190 ? -11.021 -15.577 -8.338 1.00 86.81 190 PHE A N 1
ATOM 1521 C CA . PHE A 1 190 ? -10.086 -14.758 -9.116 1.00 86.81 190 PHE A CA 1
ATOM 1522 C C . PHE A 1 190 ? -9.121 -13.959 -8.233 1.00 86.81 190 PHE A C 1
ATOM 1524 O O . PHE A 1 190 ? -8.601 -12.936 -8.668 1.00 86.81 190 PHE A O 1
ATOM 1531 N N . ASN A 1 191 ? -8.911 -14.397 -6.987 1.00 91.38 191 ASN A N 1
ATOM 1532 C CA . ASN A 1 191 ? -8.081 -13.661 -6.043 1.00 91.38 191 ASN A CA 1
ATOM 1533 C C . ASN A 1 191 ? -6.636 -13.488 -6.543 1.00 91.38 191 ASN A C 1
ATOM 1535 O O . ASN A 1 191 ? -6.096 -14.352 -7.236 1.00 91.38 191 ASN A O 1
ATOM 1539 N N . ILE A 1 192 ? -6.012 -12.372 -6.166 1.00 92.69 192 ILE A N 1
ATOM 1540 C CA . ILE A 1 192 ? -4.626 -12.055 -6.543 1.00 92.69 192 ILE A CA 1
ATOM 1541 C C . ILE A 1 192 ? -3.580 -12.542 -5.531 1.00 92.69 192 ILE A C 1
ATOM 1543 O O . ILE A 1 192 ? -2.392 -12.285 -5.702 1.00 92.69 192 ILE A O 1
ATOM 1547 N N . ILE A 1 193 ? -3.981 -13.229 -4.462 1.00 94.69 193 ILE A N 1
ATOM 1548 C CA . ILE A 1 193 ? -3.030 -13.752 -3.476 1.00 94.69 193 ILE A CA 1
ATOM 1549 C C . ILE A 1 193 ? -2.315 -14.967 -4.083 1.00 94.69 193 ILE A C 1
ATOM 1551 O O . ILE A 1 193 ? -2.933 -15.828 -4.699 1.00 94.69 193 ILE A O 1
ATOM 1555 N N . GLY A 1 194 ? -0.993 -15.028 -3.931 1.00 92.56 194 GLY A N 1
ATOM 1556 C CA . GLY A 1 194 ? -0.132 -16.040 -4.552 1.00 92.56 194 GLY A CA 1
ATOM 1557 C C . GLY A 1 194 ? 0.345 -15.678 -5.963 1.00 92.56 194 GLY A C 1
ATOM 1558 O O . GLY A 1 194 ? 1.288 -16.294 -6.448 1.00 92.56 194 GLY A O 1
ATOM 1559 N N . LYS A 1 195 ? -0.246 -14.654 -6.588 1.00 92.06 195 LYS A N 1
ATOM 1560 C CA . LYS A 1 195 ? 0.197 -14.087 -7.869 1.00 92.06 195 LYS A CA 1
ATOM 1561 C C . LYS A 1 195 ? 1.435 -13.212 -7.695 1.00 92.06 195 LYS A C 1
ATOM 1563 O O . LYS A 1 195 ? 1.815 -12.872 -6.572 1.00 92.06 195 LYS A O 1
ATOM 1568 N N . SER A 1 196 ? 2.057 -12.812 -8.796 1.00 92.31 196 SER A N 1
ATOM 1569 C CA . SER A 1 196 ? 3.192 -11.886 -8.776 1.00 92.31 196 SER A CA 1
ATOM 1570 C C . SER A 1 196 ? 2.786 -10.480 -9.200 1.00 92.31 196 SER A C 1
ATOM 1572 O O . SER A 1 196 ? 1.819 -10.293 -9.930 1.00 92.31 196 SER A O 1
ATOM 1574 N N . LEU A 1 197 ? 3.545 -9.476 -8.771 1.00 93.75 197 LEU A N 1
ATOM 1575 C CA . LEU A 1 197 ? 3.510 -8.145 -9.372 1.00 93.75 197 LEU A CA 1
ATOM 1576 C C . LEU A 1 197 ? 4.913 -7.802 -9.842 1.00 93.75 197 LEU A C 1
ATOM 1578 O O . LEU A 1 197 ? 5.879 -7.962 -9.095 1.00 93.75 197 LEU A O 1
ATOM 1582 N N . THR A 1 198 ? 5.006 -7.344 -11.085 1.00 93.00 198 THR A N 1
ATOM 1583 C CA . THR A 1 198 ? 6.248 -6.933 -11.737 1.00 93.00 198 THR A CA 1
ATOM 1584 C C . THR A 1 198 ? 6.210 -5.435 -11.999 1.00 93.00 198 THR A C 1
ATOM 1586 O O . THR A 1 198 ? 5.237 -4.925 -12.550 1.00 93.00 198 THR A O 1
ATOM 1589 N N . ILE A 1 199 ? 7.269 -4.740 -11.596 1.00 94.00 199 ILE A N 1
ATOM 1590 C CA . ILE A 1 199 ? 7.551 -3.345 -11.923 1.00 94.00 199 ILE A CA 1
ATOM 1591 C C . ILE A 1 199 ? 8.518 -3.341 -13.103 1.00 94.00 199 ILE A C 1
ATOM 1593 O O . ILE A 1 199 ? 9.527 -4.051 -13.099 1.00 94.00 199 ILE A O 1
ATOM 1597 N N . TYR A 1 200 ? 8.200 -2.530 -14.100 1.00 92.19 200 TYR A N 1
ATOM 1598 C CA . TYR A 1 200 ? 8.972 -2.364 -15.316 1.00 92.19 200 TYR A CA 1
ATOM 1599 C C . TYR A 1 200 ? 9.696 -1.023 -15.317 1.00 92.19 200 TYR A C 1
ATOM 1601 O O . TYR A 1 200 ? 9.245 -0.031 -14.742 1.00 92.19 200 TYR A O 1
ATOM 1609 N N . ASP A 1 201 ? 10.814 -1.002 -16.012 1.00 91.00 201 ASP A N 1
ATOM 1610 C CA . ASP A 1 201 ? 11.612 0.169 -16.295 1.00 91.00 201 ASP A CA 1
ATOM 1611 C C . ASP A 1 201 ? 11.984 0.140 -17.778 1.00 91.00 201 ASP A C 1
ATOM 1613 O O . ASP A 1 201 ? 12.854 -0.622 -18.207 1.00 91.00 201 ASP A O 1
ATOM 1617 N N . ASP A 1 202 ? 11.258 0.967 -18.531 1.00 87.56 202 ASP A N 1
ATOM 1618 C CA . ASP A 1 202 ? 11.359 1.113 -19.984 1.00 87.56 202 ASP A CA 1
ATOM 1619 C C . ASP A 1 202 ? 12.619 1.893 -20.399 1.00 87.56 202 ASP A C 1
ATOM 1621 O O . ASP A 1 202 ? 13.011 1.856 -21.566 1.00 87.56 202 ASP A O 1
ATOM 1625 N N . PHE A 1 203 ? 13.243 2.606 -19.456 1.00 85.69 203 PHE A N 1
ATOM 1626 C CA . PHE A 1 203 ? 14.413 3.454 -19.692 1.00 85.69 203 PHE A CA 1
ATOM 1627 C C . PHE A 1 203 ? 15.722 2.819 -19.215 1.00 85.69 203 PHE A C 1
ATOM 1629 O O . PHE A 1 203 ? 16.792 3.386 -19.435 1.00 85.69 203 PHE A O 1
ATOM 1636 N N . GLY A 1 204 ? 15.654 1.641 -18.597 1.00 79.50 204 GLY A N 1
ATOM 1637 C CA . GLY A 1 204 ? 16.828 0.930 -18.120 1.00 79.50 204 GLY A CA 1
ATOM 1638 C C . GLY A 1 204 ? 17.725 0.367 -19.230 1.00 79.50 204 GLY A C 1
ATOM 1639 O O . GLY A 1 204 ? 17.400 0.412 -20.423 1.00 79.50 204 GLY A O 1
ATOM 1640 N N . PRO A 1 205 ? 18.882 -0.212 -18.858 1.00 81.88 205 PRO A N 1
ATOM 1641 C CA . PRO A 1 205 ? 19.831 -0.764 -19.817 1.00 81.88 205 PRO A CA 1
ATOM 1642 C C . PRO A 1 205 ? 19.197 -1.849 -20.696 1.00 81.88 205 PRO A C 1
ATOM 1644 O O . PRO A 1 205 ? 18.657 -2.827 -20.185 1.00 81.88 205 PRO A O 1
ATOM 1647 N N . LYS A 1 206 ? 19.346 -1.749 -22.026 1.00 81.69 206 LYS A N 1
ATOM 1648 C CA . LYS A 1 206 ? 18.761 -2.719 -22.980 1.00 81.69 206 LYS A CA 1
ATOM 1649 C C . LYS A 1 206 ? 19.136 -4.176 -22.686 1.00 81.69 206 LYS A C 1
ATOM 1651 O O . LYS A 1 206 ? 18.327 -5.065 -22.916 1.00 81.69 206 LYS A O 1
ATOM 1656 N N . ALA A 1 207 ? 20.338 -4.417 -22.158 1.00 79.25 207 ALA A N 1
ATOM 1657 C CA . ALA A 1 207 ? 20.807 -5.753 -21.789 1.00 79.25 207 ALA A CA 1
ATOM 1658 C C . ALA A 1 207 ? 20.089 -6.350 -20.558 1.00 79.25 207 ALA A C 1
ATOM 1660 O O . ALA A 1 207 ? 20.041 -7.567 -20.434 1.00 79.25 207 ALA A O 1
ATOM 1661 N N . ARG A 1 208 ? 19.528 -5.510 -19.673 1.00 83.25 208 ARG A N 1
ATOM 1662 C CA . ARG A 1 208 ? 18.717 -5.909 -18.504 1.00 83.25 208 ARG A CA 1
ATOM 1663 C C . ARG A 1 208 ? 17.283 -6.290 -18.905 1.00 83.25 208 ARG A C 1
ATOM 1665 O O . ARG A 1 208 ? 16.572 -6.947 -18.151 1.00 83.25 208 ARG A O 1
ATOM 1672 N N . GLY A 1 209 ? 16.833 -5.817 -20.069 1.00 84.88 209 GLY A N 1
ATOM 1673 C CA . GLY A 1 209 ? 15.423 -5.821 -20.446 1.00 84.88 209 GLY A CA 1
ATOM 1674 C C . GLY A 1 209 ? 14.588 -4.834 -19.621 1.00 84.88 209 GLY A C 1
ATOM 1675 O O . GLY A 1 209 ? 15.090 -4.068 -18.803 1.00 84.88 209 GLY A O 1
ATOM 1676 N N . GLU A 1 210 ? 13.273 -4.855 -19.822 1.00 89.12 210 GLU A N 1
ATOM 1677 C CA . GLU A 1 210 ? 12.342 -3.901 -19.199 1.00 89.12 210 GLU A CA 1
ATOM 1678 C C . GLU A 1 210 ? 11.948 -4.261 -17.754 1.00 89.12 210 GLU A C 1
ATOM 1680 O O . GLU A 1 210 ? 11.265 -3.491 -17.096 1.00 89.12 210 GLU A O 1
ATOM 1685 N N . ARG A 1 211 ? 12.345 -5.418 -17.210 1.00 89.88 211 ARG A N 1
ATOM 1686 C CA . ARG A 1 211 ? 11.834 -5.926 -15.917 1.00 89.88 211 ARG A CA 1
ATOM 1687 C C . ARG A 1 211 ? 12.712 -5.486 -14.757 1.00 89.88 211 ARG A C 1
ATOM 1689 O O . ARG A 1 211 ? 13.821 -5.989 -14.583 1.00 89.88 211 ARG A O 1
ATOM 1696 N N . LEU A 1 212 ? 12.219 -4.544 -13.960 1.00 91.44 212 LEU A N 1
ATOM 1697 C CA . LEU A 1 212 ? 12.996 -3.963 -12.872 1.00 91.44 212 LEU A CA 1
ATOM 1698 C C . LEU A 1 212 ? 12.961 -4.842 -11.624 1.00 91.44 212 LEU A C 1
ATOM 1700 O O . LEU A 1 212 ? 14.018 -5.217 -11.122 1.00 91.44 212 LEU A O 1
ATOM 1704 N N . ALA A 1 213 ? 11.769 -5.193 -11.138 1.00 92.69 213 ALA A N 1
ATOM 1705 C CA . ALA A 1 213 ? 11.597 -5.995 -9.928 1.00 92.69 213 ALA A CA 1
ATOM 1706 C C . ALA A 1 213 ? 10.281 -6.778 -9.955 1.00 92.69 213 ALA A C 1
ATOM 1708 O O . ALA A 1 213 ? 9.281 -6.298 -10.481 1.00 92.69 213 ALA A O 1
ATOM 1709 N N . CYS A 1 214 ? 10.248 -7.941 -9.314 1.00 93.31 214 CYS A N 1
ATOM 1710 C CA . CYS A 1 214 ? 9.027 -8.704 -9.075 1.00 93.31 214 CYS A CA 1
ATOM 1711 C C . CYS A 1 214 ? 9.038 -9.299 -7.675 1.00 93.31 214 CYS A C 1
ATOM 1713 O O . CYS A 1 214 ? 10.091 -9.517 -7.075 1.00 93.31 214 CYS A O 1
ATOM 1715 N N . SER A 1 215 ? 7.847 -9.548 -7.146 1.00 95.12 215 SER A N 1
ATOM 1716 C CA . SER A 1 215 ? 7.664 -10.266 -5.889 1.00 95.12 215 SER A CA 1
ATOM 1717 C C . SER A 1 215 ? 6.258 -10.870 -5.828 1.00 95.12 215 SER A C 1
ATOM 1719 O O . SER A 1 215 ? 5.400 -10.573 -6.664 1.00 95.12 215 SER A O 1
ATOM 1721 N N . THR A 1 216 ? 6.038 -11.765 -4.869 1.00 95.06 216 THR A N 1
ATOM 1722 C CA . THR A 1 216 ? 4.768 -12.472 -4.684 1.00 95.06 216 THR A CA 1
ATOM 1723 C C . THR A 1 216 ? 3.833 -11.662 -3.799 1.00 95.06 216 THR A C 1
ATOM 1725 O O . THR A 1 216 ? 4.233 -11.143 -2.753 1.00 95.06 216 THR A O 1
ATOM 1728 N N . ILE A 1 217 ? 2.559 -11.618 -4.173 1.00 95.81 217 ILE A N 1
ATOM 1729 C CA . ILE A 1 217 ? 1.485 -11.092 -3.338 1.00 95.81 217 ILE A CA 1
ATOM 1730 C C . ILE A 1 217 ? 1.150 -12.155 -2.291 1.00 95.81 217 ILE A C 1
ATOM 1732 O O . ILE A 1 217 ? 0.738 -13.267 -2.611 1.00 95.81 217 ILE A O 1
ATOM 1736 N N . THR A 1 218 ? 1.327 -11.823 -1.021 1.00 96.00 218 THR A N 1
ATOM 1737 C CA . THR A 1 218 ? 1.144 -12.739 0.112 1.00 96.00 218 THR A CA 1
ATOM 1738 C C . THR A 1 218 ? 0.145 -12.163 1.106 1.00 96.00 218 THR A C 1
ATOM 1740 O O . THR A 1 218 ? -0.073 -10.955 1.148 1.00 96.00 218 THR A O 1
ATOM 1743 N N . GLY A 1 219 ? -0.490 -13.011 1.917 1.00 94.75 219 GLY A N 1
ATOM 1744 C CA . GLY A 1 219 ? -1.348 -12.529 3.002 1.00 94.75 219 GLY A CA 1
ATOM 1745 C C . GLY A 1 219 ? -0.550 -11.696 4.011 1.00 94.75 219 GLY A C 1
ATOM 1746 O O . GLY A 1 219 ? 0.575 -12.050 4.365 1.00 94.75 219 GLY A O 1
ATOM 1747 N N . HIS A 1 220 ? -1.124 -10.588 4.483 1.00 93.69 220 HIS A N 1
ATOM 1748 C CA . HIS A 1 220 ? -0.529 -9.799 5.556 1.00 93.69 220 HIS A CA 1
ATOM 1749 C C . HIS A 1 220 ? -0.960 -10.368 6.912 1.00 93.69 220 HIS A C 1
ATOM 1751 O O . HIS A 1 220 ? -2.135 -10.333 7.284 1.00 93.69 220 HIS A O 1
ATOM 1757 N N . SER A 1 221 ? 0.005 -10.926 7.641 1.00 89.69 221 SER A N 1
ATOM 1758 C CA . SER A 1 221 ? -0.234 -11.536 8.946 1.00 89.69 221 SER A CA 1
ATOM 1759 C C . SER A 1 221 ? -0.495 -10.485 10.022 1.00 89.69 221 SER A C 1
ATOM 1761 O O . SER A 1 221 ? 0.282 -9.545 10.181 1.00 89.69 221 SER A O 1
ATOM 1763 N N . ARG A 1 222 ? -1.541 -10.710 10.825 1.00 90.19 222 ARG A N 1
ATOM 1764 C CA . ARG A 1 222 ? -1.866 -9.878 11.990 1.00 90.19 222 ARG A CA 1
ATOM 1765 C C . ARG A 1 222 ? -0.747 -9.871 13.030 1.00 90.19 222 ARG A C 1
ATOM 1767 O O . ARG A 1 222 ? -0.046 -10.870 13.216 1.00 90.19 222 ARG A O 1
ATOM 1774 N N . ARG A 1 223 ? -0.647 -8.777 13.783 1.00 92.56 223 ARG A N 1
ATOM 1775 C CA . ARG A 1 223 ? 0.174 -8.690 14.995 1.00 92.56 223 ARG A CA 1
ATOM 1776 C C . ARG A 1 223 ? -0.686 -9.015 16.213 1.00 92.56 223 ARG A C 1
ATOM 1778 O O . ARG A 1 223 ? -1.829 -8.571 16.310 1.00 92.56 223 ARG A O 1
ATOM 1785 N N . LYS A 1 224 ? -0.141 -9.817 17.125 1.00 93.94 224 LYS A N 1
ATOM 1786 C CA . LYS A 1 224 ? -0.788 -10.217 18.377 1.00 93.94 224 LYS A CA 1
ATOM 1787 C C . LYS A 1 224 ? 0.227 -10.118 19.511 1.00 93.94 224 LYS A C 1
ATOM 1789 O O . LYS A 1 224 ? 1.292 -10.721 19.418 1.00 93.94 224 LYS A O 1
ATOM 1794 N N . ALA A 1 225 ? -0.118 -9.370 20.551 1.00 93.44 225 ALA A N 1
ATOM 1795 C CA . ALA A 1 225 ? 0.614 -9.281 21.808 1.00 93.44 225 ALA A CA 1
ATOM 1796 C C . ALA A 1 225 ? -0.282 -9.813 22.932 1.00 93.44 225 ALA A C 1
ATOM 1798 O O . ALA A 1 225 ? -1.492 -9.593 22.916 1.00 93.44 225 ALA A O 1
ATOM 1799 N N . VAL A 1 226 ? 0.291 -10.555 23.879 1.00 94.38 226 VAL A N 1
ATOM 1800 C CA . VAL A 1 226 ? -0.460 -11.162 24.984 1.00 94.38 226 VAL A CA 1
ATOM 1801 C C . VAL A 1 226 ? 0.332 -10.969 26.270 1.00 94.38 226 VAL A C 1
ATOM 1803 O O . VAL A 1 226 ? 1.487 -11.378 26.333 1.00 94.38 226 VAL A O 1
ATOM 1806 N N . ALA A 1 227 ? -0.296 -10.384 27.288 1.00 91.56 227 ALA A N 1
ATOM 1807 C CA . ALA A 1 227 ? 0.193 -10.396 28.662 1.00 91.56 227 ALA A CA 1
ATOM 1808 C C . ALA A 1 227 ? -0.677 -11.365 29.470 1.00 91.56 227 ALA A C 1
ATOM 1810 O O . ALA A 1 227 ? -1.898 -11.234 29.497 1.00 91.56 227 ALA A O 1
ATOM 1811 N N . LYS A 1 228 ? -0.063 -12.380 30.074 1.00 90.38 228 LYS A N 1
ATOM 1812 C CA . LYS A 1 228 ? -0.759 -13.446 30.817 1.00 90.38 228 LYS A CA 1
ATOM 1813 C C . LYS A 1 228 ? -0.056 -13.774 32.128 1.00 90.38 228 LYS A C 1
ATOM 1815 O O . LYS A 1 228 ? -0.718 -14.095 33.109 1.00 90.38 228 LYS A O 1
ATOM 1820 N N . ASP A 1 229 ? 1.269 -13.715 32.122 1.00 88.12 229 ASP A N 1
ATOM 1821 C CA . ASP A 1 229 ? 2.068 -13.980 33.306 1.00 88.12 229 ASP A CA 1
ATOM 1822 C C . ASP A 1 229 ? 2.228 -12.680 34.091 1.00 88.12 229 ASP A C 1
ATOM 1824 O O . ASP A 1 229 ? 2.699 -11.668 33.568 1.00 88.12 229 ASP A O 1
ATOM 1828 N N . TRP A 1 230 ? 1.786 -12.713 35.342 1.00 85.62 230 TRP A N 1
ATOM 1829 C CA . TRP A 1 230 ? 1.784 -11.566 36.236 1.00 85.62 230 TRP A CA 1
ATOM 1830 C C . TRP A 1 230 ? 2.727 -11.839 37.401 1.00 85.62 230 TRP A C 1
ATOM 1832 O O . TRP A 1 230 ? 2.671 -12.908 38.008 1.00 85.62 230 TRP A O 1
ATOM 1842 N N . TYR A 1 231 ? 3.578 -10.869 37.724 1.00 86.00 231 TYR A N 1
ATOM 1843 C CA . TYR A 1 231 ? 4.608 -11.023 38.746 1.00 86.00 231 TYR A CA 1
ATOM 1844 C C . TYR A 1 231 ? 4.398 -9.997 39.859 1.00 86.00 231 TYR A C 1
ATOM 1846 O O . TYR A 1 231 ? 4.600 -8.802 39.632 1.00 86.00 231 TYR A O 1
ATOM 1854 N N . PRO A 1 232 ? 3.983 -10.432 41.059 1.00 81.38 232 PRO A N 1
ATOM 1855 C CA . PRO A 1 232 ? 3.875 -9.538 42.196 1.00 81.38 232 PRO A CA 1
ATOM 1856 C C . PRO A 1 232 ? 5.240 -9.309 42.848 1.00 81.38 232 PRO A C 1
ATOM 1858 O O . PRO A 1 232 ? 5.954 -10.251 43.189 1.00 81.38 232 PRO A O 1
ATOM 1861 N N . ASN A 1 233 ? 5.587 -8.046 43.088 1.00 82.00 233 ASN A N 1
ATOM 1862 C CA . ASN A 1 233 ? 6.815 -7.660 43.786 1.00 82.00 233 ASN A CA 1
ATOM 1863 C C . ASN A 1 233 ? 6.658 -7.808 45.312 1.00 82.00 233 ASN A C 1
ATOM 1865 O O . ASN A 1 233 ? 6.669 -6.821 46.040 1.00 82.00 233 ASN A O 1
ATOM 1869 N N . GLY A 1 234 ? 6.467 -9.041 45.795 1.00 76.88 234 GLY A N 1
ATOM 1870 C CA . GLY A 1 234 ? 6.425 -9.368 47.229 1.00 76.88 234 GLY A CA 1
ATOM 1871 C C . GLY A 1 234 ? 5.102 -9.084 47.956 1.00 76.88 234 GLY A C 1
ATOM 1872 O O . GLY A 1 234 ? 5.012 -9.342 49.152 1.00 76.88 234 GLY A O 1
ATOM 1873 N N . ASN A 1 235 ? 4.073 -8.606 47.250 1.00 76.75 235 ASN A N 1
ATOM 1874 C CA . ASN A 1 235 ? 2.738 -8.347 47.802 1.00 76.75 235 ASN A CA 1
ATOM 1875 C C . ASN A 1 235 ? 1.765 -9.507 47.515 1.00 76.75 235 ASN A C 1
ATOM 1877 O O . ASN A 1 235 ? 1.915 -10.178 46.488 1.00 76.75 235 ASN A O 1
ATOM 1881 N N . PRO A 1 236 ? 0.748 -9.739 48.371 1.00 73.25 236 PRO A N 1
ATOM 1882 C CA . PRO A 1 236 ? -0.334 -10.666 48.056 1.00 73.25 236 PRO A CA 1
ATOM 1883 C C . PRO A 1 236 ? -1.039 -10.209 46.776 1.00 73.25 236 PRO A C 1
ATOM 1885 O O . PRO A 1 236 ? -1.372 -9.036 46.617 1.00 73.25 236 PRO A O 1
ATOM 1888 N N . PHE A 1 237 ? -1.219 -11.138 45.843 1.00 75.25 237 PHE A N 1
ATOM 1889 C CA . PHE A 1 237 ? -1.696 -10.846 44.499 1.00 75.25 237 PHE A CA 1
ATOM 1890 C C . PHE A 1 237 ? -2.714 -11.895 44.072 1.00 75.25 237 PHE A C 1
ATOM 1892 O O . PHE A 1 237 ? -2.415 -13.086 44.016 1.00 75.25 237 PHE A O 1
ATOM 1899 N N . SER A 1 238 ? -3.930 -11.434 43.803 1.00 79.56 238 SER A N 1
ATOM 1900 C CA . SER A 1 238 ? -5.102 -12.237 43.439 1.00 79.56 238 SER A CA 1
ATOM 1901 C C . SER A 1 238 ? -5.447 -12.150 41.950 1.00 79.56 238 SER A C 1
ATOM 1903 O O . SER A 1 238 ? -6.325 -12.879 41.479 1.00 79.56 238 SER A O 1
ATOM 1905 N N . LEU A 1 239 ? -4.777 -11.268 41.201 1.00 82.19 239 LEU A N 1
ATOM 1906 C CA . LEU A 1 239 ? -5.098 -11.025 39.803 1.00 82.19 239 LEU A CA 1
ATOM 1907 C C . LEU A 1 239 ? -4.688 -12.228 38.946 1.00 82.19 239 LEU A C 1
ATOM 1909 O O . LEU A 1 239 ? -3.531 -12.627 38.862 1.00 82.19 239 LEU A O 1
ATOM 1913 N N . THR A 1 240 ? -5.671 -12.807 38.274 1.00 84.38 240 THR A N 1
ATOM 1914 C CA . THR A 1 240 ? -5.479 -13.890 37.309 1.00 84.38 240 THR A CA 1
ATOM 1915 C C . THR A 1 240 ? -6.162 -13.507 36.012 1.00 84.38 240 THR A C 1
ATOM 1917 O O . THR A 1 240 ? -7.219 -12.880 36.028 1.00 84.38 240 THR A O 1
ATOM 1920 N N . GLY A 1 241 ? -5.567 -13.841 34.869 1.00 88.00 241 GLY A N 1
ATOM 1921 C CA . GLY A 1 241 ? -6.141 -13.403 33.606 1.00 88.00 241 GLY A CA 1
ATOM 1922 C C . GLY A 1 241 ? -5.164 -13.249 32.458 1.00 88.00 241 GLY A C 1
ATOM 1923 O O . GLY A 1 241 ? -3.976 -13.543 32.587 1.00 88.00 241 GLY A O 1
ATOM 1924 N N . LYS A 1 242 ? -5.684 -12.754 31.337 1.00 91.81 242 LYS A N 1
ATOM 1925 C CA . LYS A 1 242 ? -4.923 -12.393 30.143 1.00 91.81 242 LYS A CA 1
ATOM 1926 C C . LYS A 1 242 ? -5.412 -11.059 29.574 1.00 91.81 242 LYS A C 1
ATOM 1928 O O . LYS A 1 242 ? -6.600 -10.751 29.585 1.00 91.81 242 LYS A O 1
ATOM 1933 N N . LEU A 1 243 ? -4.475 -10.301 29.030 1.00 91.44 243 LEU A N 1
ATOM 1934 C CA . LEU A 1 243 ? -4.702 -9.154 28.166 1.00 91.44 243 LEU A CA 1
ATOM 1935 C C . LEU A 1 243 ? -4.193 -9.530 26.777 1.00 91.44 243 LEU A C 1
ATOM 1937 O O . LEU A 1 243 ? -3.001 -9.774 26.600 1.00 91.44 243 LEU A O 1
ATOM 1941 N N . GLU A 1 244 ? -5.084 -9.593 25.798 1.00 94.19 244 GLU A N 1
ATOM 1942 C CA . GLU A 1 244 ? -4.752 -9.894 24.411 1.00 94.19 244 GLU A CA 1
ATOM 1943 C C . GLU A 1 244 ? -4.997 -8.663 23.537 1.00 94.19 244 GLU A C 1
ATOM 1945 O O . GLU A 1 244 ? -6.097 -8.125 23.472 1.00 94.19 244 GLU A O 1
ATOM 1950 N N . ILE A 1 245 ? -3.954 -8.218 22.844 1.00 93.31 245 ILE A N 1
ATOM 1951 C CA . ILE A 1 245 ? -3.982 -7.069 21.946 1.00 93.31 245 ILE A CA 1
ATOM 1952 C C . ILE A 1 245 ? -3.733 -7.587 20.534 1.00 93.31 245 ILE A C 1
ATOM 1954 O O . ILE A 1 245 ? -2.709 -8.220 20.265 1.00 93.31 245 ILE A O 1
ATOM 1958 N N . THR A 1 246 ? -4.659 -7.328 19.616 1.00 92.19 246 THR A N 1
ATOM 1959 C CA . THR A 1 246 ? -4.553 -7.761 18.220 1.00 92.19 246 THR A CA 1
ATOM 1960 C C . THR A 1 246 ? -4.746 -6.594 17.269 1.00 92.19 246 THR A C 1
ATOM 1962 O O . THR A 1 246 ? -5.658 -5.788 17.423 1.00 92.19 246 THR A O 1
ATOM 1965 N N . GLN A 1 247 ? -3.892 -6.514 16.255 1.00 90.94 247 GLN A N 1
ATOM 1966 C CA . GLN A 1 247 ? -4.008 -5.532 15.187 1.00 90.94 247 GLN A CA 1
ATOM 1967 C C . GLN A 1 247 ? -3.858 -6.245 13.845 1.00 90.94 247 GLN A C 1
ATOM 1969 O O . GLN A 1 247 ? -2.867 -6.943 13.607 1.00 90.94 247 GLN A O 1
ATOM 1974 N N . GLN A 1 248 ? -4.862 -6.101 12.976 1.00 86.62 248 GLN A N 1
ATOM 1975 C CA . GLN A 1 248 ? -4.868 -6.779 11.680 1.00 86.62 248 GLN A CA 1
ATOM 1976 C C . GLN A 1 248 ? -3.816 -6.191 10.730 1.00 86.62 248 GLN A C 1
ATOM 1978 O O . GLN A 1 248 ? -3.135 -6.949 10.046 1.00 86.62 248 GLN A O 1
ATOM 1983 N N . SER A 1 249 ? -3.661 -4.868 10.719 1.00 88.88 249 SER A N 1
ATOM 1984 C CA . SER A 1 249 ? -2.595 -4.139 10.025 1.00 88.88 249 SER A CA 1
ATOM 1985 C C . SER A 1 249 ? -2.441 -2.735 10.616 1.00 88.88 249 SER A C 1
ATOM 1987 O O . SER A 1 249 ? -3.288 -2.293 11.389 1.00 88.88 249 SER A O 1
ATOM 1989 N N . GLU A 1 250 ? -1.420 -1.993 10.194 1.00 87.06 250 GLU A N 1
ATOM 1990 C CA . GLU A 1 250 ? -1.107 -0.645 10.688 1.00 87.06 250 GLU A CA 1
ATOM 1991 C C . GLU A 1 250 ? -2.209 0.399 10.412 1.00 87.06 250 GLU A C 1
ATOM 1993 O O . GLU A 1 250 ? -2.187 1.480 10.994 1.00 87.06 250 GLU A O 1
ATOM 1998 N N . TYR A 1 251 ? -3.179 0.083 9.545 1.00 87.38 251 TYR A N 1
ATOM 1999 C CA . TYR A 1 251 ? -4.315 0.955 9.223 1.00 87.38 251 TYR A CA 1
ATOM 2000 C C . TYR A 1 251 ? -5.642 0.471 9.826 1.00 87.38 251 TYR A C 1
ATOM 2002 O O . TYR A 1 251 ? -6.686 1.054 9.535 1.00 87.38 251 TYR A O 1
ATOM 2010 N N . ASP A 1 252 ? -5.621 -0.608 10.612 1.00 87.00 252 ASP A N 1
ATOM 2011 C CA . ASP A 1 252 ? -6.787 -1.088 11.350 1.00 87.00 252 ASP A CA 1
ATOM 2012 C C . ASP A 1 252 ? -6.710 -0.679 12.817 1.00 87.00 252 ASP A C 1
ATOM 2014 O O . ASP A 1 252 ? -5.629 -0.543 13.402 1.00 87.00 252 ASP A O 1
ATOM 2018 N N . ILE A 1 253 ? -7.890 -0.532 13.417 1.00 85.25 253 ILE A N 1
ATOM 2019 C CA . ILE A 1 253 ? -8.030 -0.312 14.852 1.00 85.25 253 ILE A CA 1
ATOM 2020 C C . ILE A 1 253 ? -7.495 -1.535 15.611 1.00 85.25 253 ILE A C 1
ATOM 2022 O O . ILE A 1 253 ? -7.719 -2.687 15.229 1.00 85.25 253 ILE A O 1
ATOM 2026 N N . THR A 1 254 ? -6.781 -1.270 16.702 1.00 89.56 254 THR A N 1
ATOM 2027 C CA . THR A 1 254 ? -6.293 -2.300 17.618 1.00 89.56 254 THR A CA 1
ATOM 2028 C C . THR A 1 254 ? -7.436 -2.812 18.487 1.00 89.56 254 THR A C 1
ATOM 2030 O O . THR A 1 254 ? -8.069 -2.045 19.211 1.00 89.56 254 THR A O 1
ATOM 2033 N N . ASN A 1 255 ? -7.669 -4.119 18.455 1.00 87.69 255 ASN A N 1
ATOM 2034 C CA . ASN A 1 255 ? -8.626 -4.786 19.323 1.00 87.69 255 ASN A CA 1
ATOM 2035 C C . ASN A 1 255 ? -7.933 -5.228 20.610 1.00 87.69 255 ASN A C 1
ATOM 2037 O O . ASN A 1 255 ? -6.859 -5.831 20.565 1.00 87.69 255 ASN A O 1
ATOM 2041 N N . VAL A 1 256 ? -8.569 -4.957 21.745 1.00 89.81 256 VAL A N 1
ATOM 2042 C CA . VAL A 1 256 ? -8.079 -5.332 23.072 1.00 89.81 256 VAL A CA 1
ATOM 2043 C C . VAL A 1 256 ? -9.124 -6.224 23.735 1.00 89.81 256 VAL A C 1
ATOM 2045 O O . VAL A 1 256 ? -10.258 -5.804 23.948 1.00 89.81 256 VAL A O 1
ATOM 2048 N N . GLU A 1 257 ? -8.746 -7.460 24.037 1.00 90.06 257 GLU A N 1
ATOM 2049 C CA . GLU A 1 257 ? -9.536 -8.426 24.796 1.00 90.06 257 GLU A CA 1
ATOM 2050 C C . GLU A 1 257 ? -8.935 -8.535 26.200 1.00 90.06 257 GLU A C 1
ATOM 2052 O O . GLU A 1 257 ? -7.763 -8.881 26.365 1.00 90.06 257 GLU A O 1
ATOM 2057 N N . VAL A 1 258 ? -9.736 -8.207 27.212 1.00 90.00 258 VAL A N 1
ATOM 2058 C CA . VAL A 1 258 ? -9.318 -8.200 28.615 1.00 90.00 258 VAL A CA 1
ATOM 2059 C C . VAL A 1 258 ? -10.105 -9.262 29.366 1.00 90.00 258 VAL A C 1
ATOM 2061 O O . VAL A 1 258 ? -11.329 -9.188 29.448 1.00 90.00 258 VAL A O 1
ATOM 2064 N N . GLU A 1 259 ? -9.409 -10.232 29.946 1.00 89.56 25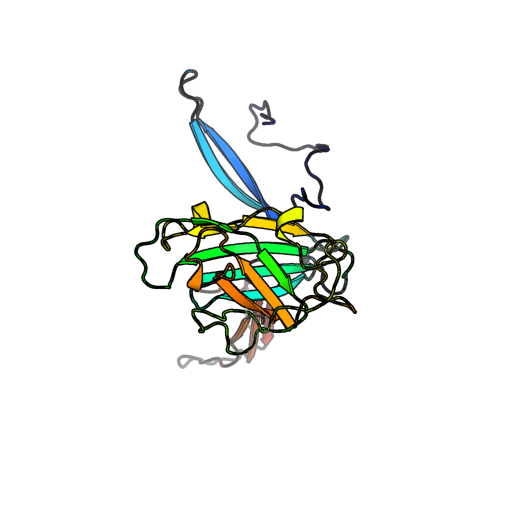9 GLU A N 1
ATOM 2065 C CA . GLU A 1 259 ? -9.989 -11.222 30.848 1.00 89.56 259 GLU A CA 1
ATOM 2066 C C . GLU A 1 259 ? -9.214 -11.176 32.161 1.00 89.56 259 GLU A C 1
ATOM 2068 O O . GLU A 1 259 ? -8.165 -11.801 32.272 1.00 89.56 259 GLU A O 1
ATOM 2073 N N . PHE A 1 260 ? -9.710 -10.432 33.149 1.00 87.94 260 PHE A N 1
ATOM 2074 C CA . PHE A 1 260 ? -9.110 -10.328 34.481 1.00 87.94 260 PHE A CA 1
ATOM 2075 C C . PHE A 1 260 ? -10.076 -10.843 35.553 1.00 87.94 260 PHE A C 1
ATOM 2077 O O . PHE A 1 260 ? -11.285 -10.629 35.478 1.00 87.94 260 PHE A O 1
ATOM 2084 N N . LYS A 1 261 ? -9.535 -11.510 36.570 1.00 84.50 261 LYS A N 1
ATOM 2085 C CA . LYS A 1 261 ? -10.233 -12.043 37.746 1.00 84.50 261 LYS A CA 1
ATOM 2086 C C . LYS A 1 261 ? -9.453 -11.663 38.999 1.00 84.50 261 LYS A C 1
ATOM 2088 O O . LYS A 1 261 ? -8.235 -11.556 38.935 1.00 84.50 261 LYS A O 1
ATOM 2093 N N . GLY A 1 262 ? -10.145 -11.504 40.129 1.00 78.75 262 GLY A N 1
ATOM 2094 C CA . GLY A 1 262 ? -9.512 -11.161 41.411 1.00 78.75 262 GLY A CA 1
ATOM 2095 C C . GLY A 1 262 ? -9.137 -9.684 41.557 1.00 78.75 262 GLY A C 1
ATOM 2096 O O . GLY A 1 262 ? -8.212 -9.364 42.290 1.00 78.75 262 GLY A O 1
ATOM 2097 N N . LEU A 1 263 ? -9.830 -8.796 40.842 1.00 76.81 263 LEU A N 1
ATOM 2098 C CA . LEU A 1 263 ? -9.649 -7.351 40.947 1.00 76.81 263 LEU A CA 1
ATOM 2099 C C . LEU A 1 263 ? -10.460 -6.768 42.123 1.00 76.81 263 LEU A C 1
ATOM 2101 O O . LEU A 1 263 ? -11.648 -7.069 42.242 1.00 76.81 263 LEU A O 1
ATOM 2105 N N . GLU A 1 264 ? -9.847 -5.899 42.930 1.00 72.56 264 GLU A N 1
ATOM 2106 C CA . GLU A 1 264 ? -10.484 -5.155 44.029 1.00 72.56 264 GLU A CA 1
ATOM 2107 C C . GLU A 1 264 ? -10.479 -3.643 43.702 1.00 72.56 264 GLU A C 1
ATOM 2109 O O . GLU A 1 264 ? -9.476 -3.129 43.219 1.00 72.56 264 GLU A O 1
ATOM 2114 N N . GLU A 1 265 ? -11.604 -2.941 43.913 1.00 65.69 265 GLU A N 1
ATOM 2115 C CA . GLU A 1 265 ? -11.764 -1.476 43.720 1.00 65.69 265 GLU A CA 1
ATOM 2116 C C . GLU A 1 265 ? -11.348 -0.896 42.340 1.00 65.69 265 GLU A C 1
ATOM 2118 O O . GLU A 1 265 ? -10.548 0.030 42.224 1.00 65.69 265 GLU A O 1
ATOM 2123 N N . ASN A 1 266 ? -11.931 -1.402 41.248 1.00 61.75 266 ASN A N 1
ATOM 2124 C CA . ASN A 1 266 ? -11.530 -1.011 39.888 1.00 61.75 266 ASN A CA 1
ATOM 2125 C C . ASN A 1 266 ? -11.953 0.399 39.436 1.00 61.75 266 ASN A C 1
ATOM 2127 O O . ASN A 1 266 ? -13.140 0.727 39.421 1.00 61.75 266 ASN A O 1
ATOM 2131 N N . SER A 1 267 ? -10.998 1.147 38.865 1.00 52.81 267 SER A N 1
ATOM 2132 C CA . SER A 1 267 ? -11.239 2.312 37.998 1.00 52.81 267 SER A CA 1
ATOM 2133 C C . SER A 1 267 ? -10.364 2.263 36.728 1.00 52.81 267 SER A C 1
ATOM 2135 O O . SER A 1 267 ? -9.285 2.834 36.654 1.00 52.81 267 SER A O 1
ATOM 2137 N N . GLY A 1 268 ? -10.837 1.561 35.692 1.00 58.91 268 GLY A N 1
ATOM 2138 C CA . GLY A 1 268 ? -10.199 1.532 34.363 1.00 58.91 268 GLY A CA 1
ATOM 2139 C C . GLY A 1 268 ? -8.881 0.742 34.260 1.00 58.91 268 GLY A C 1
ATOM 2140 O O . GLY A 1 268 ? -8.443 0.094 35.205 1.00 58.91 268 GLY A O 1
ATOM 2141 N N . TYR A 1 269 ? -8.270 0.756 33.068 1.00 63.34 269 TYR A N 1
ATOM 2142 C CA . TYR A 1 269 ? -6.939 0.195 32.806 1.00 63.34 269 TYR A CA 1
ATOM 2143 C C . TYR A 1 269 ? -6.066 1.229 32.083 1.00 63.34 269 TYR A C 1
ATOM 2145 O O . TYR A 1 269 ? -6.556 1.986 31.245 1.00 63.34 269 TYR A O 1
ATOM 2153 N N . HIS A 1 270 ? -4.766 1.244 32.386 1.00 57.56 270 HIS A N 1
ATOM 2154 C CA . HIS A 1 270 ? -3.784 2.142 31.774 1.00 57.56 270 HIS A CA 1
ATOM 2155 C C . HIS A 1 270 ? -2.646 1.327 31.151 1.00 57.56 270 HIS A C 1
ATOM 2157 O O . HIS A 1 270 ? -2.111 0.416 31.779 1.00 57.56 270 HIS A O 1
ATOM 2163 N N . ILE A 1 271 ? -2.278 1.651 29.909 1.00 56.28 271 ILE A N 1
ATOM 2164 C CA . ILE A 1 271 ? -1.104 1.087 29.231 1.00 56.28 271 ILE A CA 1
ATOM 2165 C C . ILE A 1 271 ? 0.010 2.133 29.328 1.00 56.28 271 ILE A C 1
ATOM 2167 O O . ILE A 1 271 ? -0.176 3.261 28.875 1.00 56.28 271 ILE A O 1
ATOM 2171 N N . HIS A 1 272 ? 1.139 1.776 29.941 1.00 58.72 272 HIS A N 1
ATOM 2172 C CA . HIS A 1 272 ? 2.307 2.654 30.060 1.00 58.72 272 HIS A CA 1
ATOM 2173 C C . HIS A 1 272 ? 3.186 2.579 28.799 1.00 58.72 272 HIS A C 1
ATOM 2175 O O . HIS A 1 272 ? 3.280 1.517 28.181 1.00 58.72 272 HIS A O 1
ATOM 2181 N N . GLN A 1 273 ? 3.778 3.719 28.423 1.00 41.56 273 GLN A N 1
ATOM 2182 C CA . GLN A 1 273 ? 4.669 3.887 27.266 1.00 41.56 273 GLN A CA 1
ATOM 2183 C C . GLN A 1 273 ? 6.105 3.467 27.584 1.00 41.56 273 GLN A C 1
ATOM 2185 O O . GLN A 1 273 ? 6.572 3.797 28.697 1.00 41.56 273 GLN A O 1
#

InterPro domains:
  IPR036423 Superoxide dismutase-like, copper/zinc binding domain superfamily [G3DSA:2.60.40.200] (4-65)
  IPR036423 Superoxide dismutase-like, copper/zinc binding domain superfamily [G3DSA:2.60.40.200] (66-229)
  IPR036423 Superoxide dismutase-like, copper/zinc binding domain superfamily [SSF49329] (6-56)
  IPR036423 Superoxide dismutase-like, copper/zinc binding domain superfamily [SSF49329] (68-218)
  IPR053257 Cu-only superoxide dismutase [PTHR20910] (9-272)

Radius of gyration: 23.86 Å; chains: 1; bounding box: 49×58×74 Å

pLDDT: mean 84.53, std 12.31, range [39.34, 97.0]

Sequence (273 aa):
NYILPGKSGELSGIYWDTFLPIQGPNSIAHRSLVIYKYNRTDVRNITSTPWACGTILQYIKKGIYQKPMLTAQILFRYPIVGRILFRQPKDEPWQDTIIIVEYLIHADGSTEDSSDGHRWAIHNDAPGKDFYDWQNRCISTEESSIPLMCRLGDTYSRLGKLTIAGGRHEAAKLSRKVFVDSNLPLSGRFNIIGKSLTIYDDFGPKARGERLACSTITGHSRRKAVAKDWYPNGNPFSLTGKLEITQQSEYDITNVEVEFKGLEENSGYHIHQ

Organism: Megaselia scalaris (NCBI:txid36166)